Protein 7L4A (pdb70)

Secondary structure (DSSP, 8-state):
---EEEEEE-STTSSHHHHHHHHHHHHT-EEEETHHHHHHHHHHHHHHHSS--TTSHHHHHHHHH--EEEETTEEEETTEE-GGGTT-HHHHHHHHHHHT-HHHHHHHHHHHHHHHHH-SSEEEEEESSIIIIISTT-SEEEEEE--HHHHHHHHHHT--SS-HHHHHHHHHHHHHHHHHSSSS-----TT-EEEE-TT--HHHHHHHHHHHHHHHHHHHHH-

Sequence (223 aa):
MKTYKIAVDGPAASGKSSSSTSDLVARRKLGFSHLISGNLYRAVTYGLVRRFGEVRPGDEEEQKRFVLELSIEVRNNRRVFLDGEDVSESLRKEVVDRHVVSVAREKKYIREKVVFTIQRRSSVIDLEKKRGIVVDGRDIATRIMPNADLKVFLTASPETRARRRYMEGGSESYEELLESSSIKKRDHNDRTREHDPLVATCDSIVIENDSSMTLEETADEIIRLFRRRVESFNAGH

B-factor: mean 25.13, std 10.69, range [8.27, 69.25]

Foldseek 3Di:
DDAAEEEEAEFPQLCRQVLQVVLCVVQVAAEEALLLLLLVLLVVQCVPPVDDDCPDPVSVVVLVPWDWAADSNQIDTVRHGCRVPSPPVSSLVCSLVSCLDPVSVVVSLVNLLVVQVPTDYYYYYYYQQCCPRNCVPHLAYEYGYEDLLLSLVSVVVVDDDDDSVRSSVSRVVSLVSQQPRDPRRRDDDPRYDYHHDSPHDSVRSSVVSNVVSVVSVVVVVVD

CATH classification: 3.40.50.300

Organism: Encephalitozoon cuniculi (strain GB-M1) (NCBI:txid284813)

InterPro domains:
  IPR003136 Cytidylate kinase [MF_00238] (4-217)
  IPR003136 Cytidylate kinase [TIGR00017] (4-211)
  IPR011994 Cytidylate kinase domain [PF02224] (6-214)
  IPR011994 Cytidylate kinase domain [cd02020] (5-198)
  IPR027417 P-loop containing nucleoside triphosphate hydrolase [G3DSA:3.40.50.300] (1-216)
  IPR027417 P-loop containing nucleoside triphosphate hydrolase [SSF52540] (1-215)

Solvent-accessible surface area: 11552 Å² total; per-residue (Å²): 188,84,35,70,60,0,0,0,5,0,2,3,16,0,25,15,41,55,1,0,62,23,0,3,164,88,12,42,24,47,27,4,40,4,27,18,0,20,14,0,0,0,27,2,0,23,116,128,42,51,105,19,119,9,53,50,143,107,5,82,163,45,0,95,126,12,60,17,68,24,146,101,34,93,0,42,5,102,54,86,57,5,20,139,12,4,134,99,60,42,0,53,163,55,12,35,38,0,9,133,30,90,25,0,10,98,41,0,71,90,25,1,84,55,37,5,108,138,33,133,146,0,1,0,0,4,4,40,5,0,9,30,106,7,1,57,136,11,47,6,28,2,10,0,22,7,42,41,78,12,11,0,128,70,70,103,148,117,53,69,120,74,45,60,120,97,16,32,122,68,10,100,138,48,12,109,43,7,109,86,31,150,47,15,32,2,73,41,49,132,92,18,74,80,11,124,7,62,114,56,79,84,97,88,0,0,61,49,0,8,123,19,5,129,169,34,58,73,118,72,91,64,167

Nearest PDB structures (foldseek):
  7l4a-assembly1_A  TM=1.005E+00  e=1.083E-42  Encephalitozoon cuniculi GB-M1
  2h92-assembly3_C  TM=9.045E-01  e=2.175E-19  Staphylococcus aureus
  3akc-assembly1_A  TM=8.689E-01  e=5.038E-16  Thermus thermophilus HB8
  3akd-assembly1_A  TM=8.866E-01  e=3.597E-15  Thermus thermophilus HB8
  4e22-assembly1_A  TM=7.735E-01  e=7.274E-14  Yersinia pseudotuberculosis YPIII

Structure (mmCIF, N/CA/C/O backbone):
data_7L4A
#
_entry.id   7L4A
#
_cell.length_a   48.520
_cell.length_b   46.870
_cell.length_c   53.830
_cell.angle_alpha   90.000
_cell.angle_beta   112.592
_cell.angle_gamma   90.000
#
_symmetry.space_group_name_H-M   'P 1 21 1'
#
loop_
_entity.id
_entity.type
_entity.pdbx_description
1 polymer 'Cytidylate kinase'
2 non-polymer "CYTIDINE-5'-DIPHOSPHATE"
3 non-polymer 'SULFATE ION'
4 non-polymer 1,2-ETHANEDIOL
5 water water
#
loop_
_atom_site.group_PDB
_atom_site.id
_atom_site.type_symbol
_atom_site.label_atom_id
_atom_site.label_alt_id
_atom_site.label_comp_id
_atom_site.label_asym_id
_atom_site.label_entity_id
_atom_site.label_seq_id
_atom_site.pdbx_PDB_ins_code
_atom_site.Cartn_x
_atom_site.Cartn_y
_atom_site.Cartn_z
_atom_site.occupancy
_atom_site.B_iso_or_equiv
_atom_site.auth_seq_id
_atom_site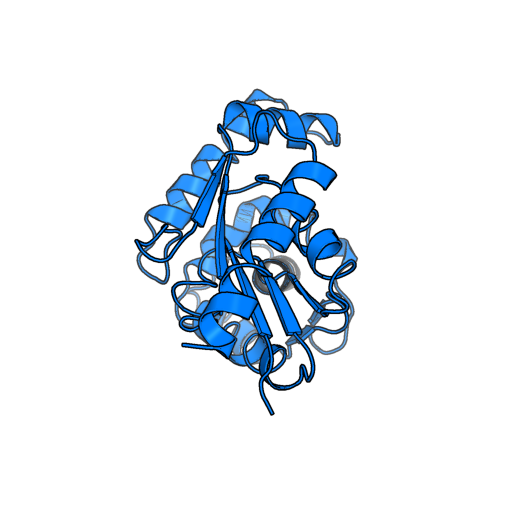.auth_comp_id
_atom_site.auth_asym_id
_atom_site.auth_atom_id
_atom_site.pdbx_PDB_model_num
ATOM 1 N N . MET A 1 2 ? 15.32304 7.29700 -12.57522 1.000 59.11818 1 MET A N 1
ATOM 2 C CA . MET A 1 2 ? 14.78159 6.43929 -13.62569 1.000 58.75895 1 MET A CA 1
ATOM 3 C C . MET A 1 2 ? 13.26790 6.64841 -13.77995 1.000 56.84111 1 MET A C 1
ATOM 4 O O . MET A 1 2 ? 12.50986 6.52531 -12.81527 1.000 57.17283 1 MET A O 1
ATOM 9 N N . LYS A 1 3 ? 12.83553 6.96728 -14.99843 1.000 54.16115 2 LYS A N 1
ATOM 10 C CA . LYS A 1 3 ? 11.44407 7.32921 -15.24567 1.000 50.45559 2 LYS A CA 1
ATOM 11 C C . LYS A 1 3 ? 10.55324 6.09179 -15.24152 1.000 46.23330 2 LYS A C 1
ATOM 12 O O . LYS A 1 3 ? 10.86169 5.08802 -15.89332 1.000 47.87535 2 LYS A O 1
ATOM 14 N N . THR A 1 4 ? 9.45212 6.16820 -14.50044 1.000 39.27118 3 THR A N 1
ATOM 15 C CA . THR A 1 4 ? 8.42823 5.13438 -14.47688 1.000 33.89516 3 THR A CA 1
ATOM 16 C C . THR A 1 4 ? 7.17502 5.69414 -15.13768 1.000 28.93190 3 THR A C 1
ATOM 17 O O . THR A 1 4 ? 6.73504 6.79582 -14.80268 1.000 31.54182 3 THR A O 1
ATOM 21 N N . TYR A 1 5 ? 6.60368 4.94990 -16.07796 1.000 23.83976 4 TYR A N 1
ATOM 22 C CA . TYR A 1 5 ? 5.42933 5.45746 -16.76556 1.000 21.87635 4 TYR A CA 1
ATOM 23 C C . TYR A 1 5 ? 4.16635 5.19698 -15.95337 1.000 20.71917 4 TYR A C 1
ATOM 24 O O . TYR A 1 5 ? 4.06016 4.21924 -15.21218 1.000 23.47705 4 TYR A O 1
ATOM 33 N N . LYS A 1 6 ? 3.20278 6.09568 -16.09777 1.000 18.75701 5 LYS A N 1
ATOM 34 C CA . LYS A 1 6 ? 1.98791 6.03955 -15.29345 1.000 17.36385 5 LYS A CA 1
ATOM 35 C C . LYS A 1 6 ? 0.80190 6.32585 -16.19267 1.000 16.17367 5 LYS A C 1
ATOM 36 O O . LYS A 1 6 ? 0.73739 7.39276 -16.81096 1.000 16.53268 5 LYS A O 1
ATOM 42 N N . ILE A 1 7 ? -0.12780 5.37669 -16.27225 1.000 15.30683 6 ILE A N 1
ATOM 43 C CA . ILE A 1 7 ? -1.35904 5.56143 -17.02155 1.000 13.07189 6 ILE A CA 1
ATOM 44 C C . ILE A 1 7 ? -2.52164 5.50261 -16.04492 1.000 13.89593 6 ILE A C 1
ATOM 45 O O . ILE A 1 7 ? -2.72125 4.47918 -15.37892 1.000 14.54330 6 ILE A O 1
ATOM 50 N N . ALA A 1 8 ? -3.28785 6.58407 -15.97593 1.000 13.33094 7 ALA A N 1
ATOM 51 C CA . ALA A 1 8 ? -4.47011 6.66745 -15.11950 1.000 13.57620 7 ALA A CA 1
ATOM 52 C C . ALA A 1 8 ? -5.71477 6.34880 -15.93528 1.000 12.83889 7 ALA A C 1
ATOM 53 O O . ALA A 1 8 ? -5.91426 6.91735 -17.00998 1.000 13.73342 7 ALA A O 1
ATOM 55 N N . VAL A 1 9 ? -6.58426 5.49205 -15.41059 1.000 13.59215 8 VAL A N 1
ATOM 56 C CA . VAL A 1 9 ? -7.82258 5.13433 -16.11212 1.000 12.93407 8 VAL A CA 1
ATOM 57 C C . VAL A 1 9 ? -8.96922 5.32418 -15.13140 1.000 12.85903 8 VAL A C 1
ATOM 58 O O . VAL A 1 9 ? -9.15367 4.51583 -14.21880 1.000 15.81939 8 VAL A O 1
ATOM 62 N N . ASP A 1 10 ? -9.74117 6.37781 -15.32140 1.000 11.61963 9 ASP A N 1
ATOM 63 C CA . ASP A 1 10 ? -10.89796 6.68884 -14.49532 1.000 13.11693 9 ASP A CA 1
ATOM 64 C C . ASP A 1 10 ? -12.16838 6.51501 -15.30850 1.000 12.43269 9 ASP A C 1
ATOM 65 O O . ASP A 1 10 ? -12.15515 6.61604 -16.54029 1.000 13.47816 9 ASP A O 1
ATOM 70 N N . GLY A 1 11 ? -13.28661 6.30788 -14.62628 1.000 13.97203 10 GLY A N 1
ATOM 71 C CA . GLY A 1 11 ? -14.52794 6.18393 -15.34600 1.000 14.89299 10 GLY A CA 1
ATOM 72 C C . GLY A 1 11 ? -15.60961 5.69486 -14.42272 1.000 13.83108 10 GLY A C 1
ATOM 73 O O . GLY A 1 11 ? -15.34067 5.28192 -13.28636 1.000 14.65149 10 GLY A O 1
ATOM 74 N N . PRO A 1 12 ? -16.84421 5.71224 -14.90718 1.000 13.39696 11 PRO A N 1
ATOM 75 C CA . PRO A 1 12 ? -17.99206 5.27339 -14.10581 1.000 12.84717 11 PRO A CA 1
ATOM 76 C C . PRO A 1 12 ? -18.09276 3.74699 -14.03621 1.000 14.23276 11 PRO A C 1
ATOM 77 O O . PRO A 1 12 ? -17.29062 3.00604 -14.61456 1.000 15.52107 11 PRO A O 1
ATOM 81 N N . ALA A 1 13 ? -19.12897 3.28128 -13.34098 1.000 17.41794 12 ALA A N 1
ATOM 82 C CA . ALA A 1 13 ? -19.30032 1.85147 -13.08604 1.000 19.34095 12 ALA A CA 1
ATOM 83 C C . ALA A 1 13 ? -19.48454 1.06696 -14.38540 1.000 19.39717 12 ALA A C 1
ATOM 84 O O . ALA A 1 13 ? -20.19774 1.49307 -15.29831 1.000 17.56462 12 ALA A O 1
ATOM 86 N N . ALA A 1 14 ? -18.80475 -0.08104 -14.47911 1.000 21.46270 13 ALA A N 1
ATOM 87 C CA . ALA A 1 14 ? -18.97115 -1.00693 -15.60233 1.000 21.53073 13 ALA A CA 1
ATOM 88 C C . ALA A 1 14 ? -18.58595 -0.37932 -16.93599 1.000 20.78472 13 ALA A C 1
ATOM 89 O O . ALA A 1 14 ? -19.11046 -0.76241 -17.98289 1.000 21.43411 13 ALA A O 1
ATOM 91 N N . SER A 1 15 ? -17.65826 0.57319 -16.93236 1.000 21.51528 14 SER A N 1
ATOM 92 C CA . SER A 1 15 ? -17.19703 1.11421 -18.20211 1.000 21.16324 14 SER A CA 1
ATOM 93 C C . SER A 1 15 ? -16.10253 0.26248 -18.84851 1.000 21.33676 14 SER A C 1
ATOM 94 O O . SER A 1 15 ? -15.69974 0.55722 -19.97476 1.000 23.03061 14 SER A O 1
ATOM 97 N N . GLY A 1 16 ? -15.64677 -0.80161 -18.19957 1.000 19.68573 15 GLY A N 1
ATOM 98 C CA . GLY A 1 16 ? -14.58778 -1.61421 -18.76567 1.000 18.28616 15 GLY A CA 1
ATOM 99 C C . GLY A 1 16 ? -13.20210 -1.25729 -18.28830 1.000 15.84691 15 GLY A C 1
ATOM 100 O O . GLY A 1 16 ? -12.22614 -1.73950 -18.86178 1.000 17.26248 15 GLY A O 1
ATOM 101 N N . LYS A 1 17 ? -13.08510 -0.46681 -17.22319 1.000 14.72841 16 LYS A N 1
ATOM 102 C CA . LYS A 1 17 ? -11.78358 0.06715 -16.83701 1.000 13.50591 16 LYS A CA 1
ATOM 103 C C . LYS A 1 17 ? -10.79744 -1.01965 -16.43845 1.000 13.57284 16 LYS A C 1
ATOM 104 O O . LYS A 1 17 ? -9.62703 -0.97354 -16.82545 1.000 16.03613 16 LYS A O 1
ATOM 110 N N A SER A 1 18 ? -11.22746 -1.98679 -15.63958 0.592 14.28286 17 SER A N 1
ATOM 111 N N B SER A 1 18 ? -11.23062 -1.97160 -15.61131 0.408 14.67204 17 SER A N 1
ATOM 112 C CA A SER A 1 18 ? -10.25561 -2.94892 -15.14391 0.592 14.45741 17 SER A CA 1
ATOM 113 C CA B SER A 1 18 ? -10.29479 -2.97610 -15.11908 0.408 15.39582 17 SER A CA 1
ATOM 114 C C A SER A 1 18 ? -9.82158 -3.91686 -16.22761 0.592 15.53039 17 SER A C 1
ATOM 115 C C B SER A 1 18 ? -9.82626 -3.88670 -16.24059 0.408 15.88367 17 SER A C 1
ATOM 116 O O A SER A 1 18 ? -8.63300 -4.23598 -16.33161 0.592 16.03019 17 SER A O 1
ATOM 117 O O B SER A 1 18 ? -8.62405 -4.13006 -16.39042 0.408 16.52375 17 SER A O 1
ATOM 122 N N . SER A 1 19 ? -10.77027 -4.42664 -17.01798 1.000 15.02891 18 SER A N 1
ATOM 123 C CA A SER A 1 19 ? -10.39978 -5.35547 -18.07780 0.738 15.89994 18 SER A CA 1
ATOM 124 C CA B SER A 1 19 ? -10.41284 -5.35234 -18.08566 0.262 16.24341 18 SER A CA 1
ATOM 125 C C . SER A 1 19 ? -9.56099 -4.65743 -19.12997 1.000 15.53052 18 SER A C 1
ATOM 126 O O . SER A 1 19 ? -8.57978 -5.22458 -19.62131 1.000 16.73475 18 SER A O 1
ATOM 131 N N . THR A 1 20 ? -9.91732 -3.42047 -19.47405 1.000 15.64173 19 THR A N 1
ATOM 132 C CA . THR A 1 20 ? -9.11887 -2.69405 -20.45418 1.000 15.19145 19 THR A CA 1
ATOM 133 C C . THR A 1 20 ? -7.72728 -2.42956 -19.90500 1.000 15.24631 19 THR A C 1
ATOM 134 O O . THR A 1 20 ? -6.72337 -2.62246 -20.60275 1.000 16.79049 19 THR A O 1
ATOM 138 N N . SER A 1 21 ? -7.65145 -1.96760 -18.65343 1.000 15.62370 20 SER A N 1
ATOM 139 C CA . SER A 1 21 ? -6.35725 -1.65712 -18.05023 1.000 14.93327 20 SER A CA 1
ATOM 140 C C . SER A 1 21 ? -5.47043 -2.89024 -17.94179 1.000 15.67651 20 SER A C 1
ATOM 141 O O . SER A 1 21 ? -4.25026 -2.79324 -18.10774 1.000 16.42240 20 SER A O 1
ATOM 144 N N . ASP A 1 22 ? -6.06400 -4.04312 -17.61915 1.000 16.49726 21 ASP A N 1
ATOM 145 C CA . ASP A 1 22 ? -5.30776 -5.28960 -17.57995 1.000 16.16816 21 ASP A CA 1
ATOM 146 C C . ASP A 1 22 ? -4.65264 -5.57814 -18.93025 1.000 16.54170 21 ASP A C 1
ATOM 147 O O . ASP A 1 22 ? -3.47821 -5.96983 -18.99629 1.000 18.38214 21 ASP A O 1
ATOM 152 N N . LEU A 1 23 ? -5.40756 -5.40513 -20.01409 1.000 16.71917 22 LEU A N 1
ATOM 153 C CA . LEU A 1 23 ? -4.88112 -5.66753 -21.34725 1.000 18.09087 22 LEU A CA 1
ATOM 154 C C . LEU A 1 23 ? -3.83572 -4.63383 -21.75465 1.000 17.09888 22 LEU A C 1
ATOM 155 O O . LEU A 1 23 ? -2.80685 -4.98915 -22.34221 1.000 17.94727 22 LEU A O 1
ATOM 160 N N . VAL A 1 24 ? -4.08445 -3.35001 -21.46845 1.000 16.34132 23 VAL A N 1
ATOM 161 C CA . VAL A 1 24 ? -3.08039 -2.30792 -21.72944 1.000 15.96016 23 VAL A CA 1
ATOM 162 C C . VAL A 1 24 ? -1.77273 -2.63312 -21.01873 1.000 17.07183 23 VAL A C 1
ATOM 163 O O . VAL A 1 24 ? -0.68480 -2.61194 -21.61530 1.000 17.29687 23 VAL A O 1
ATOM 167 N N . ALA A 1 25 ? -1.86690 -2.94651 -19.72881 1.000 16.55893 24 ALA A N 1
ATOM 168 C CA . ALA A 1 25 ? -0.68480 -3.27329 -18.94596 1.000 16.05982 24 ALA A CA 1
ATOM 169 C C . ALA A 1 25 ? 0.02658 -4.49297 -19.50158 1.000 19.58995 24 ALA A C 1
ATOM 170 O O . ALA A 1 25 ? 1.25978 -4.49994 -19.60749 1.000 19.86103 24 ALA A O 1
ATOM 172 N N . ARG A 1 26 ? -0.73210 -5.52735 -19.88550 1.000 19.40735 25 ARG A N 1
ATOM 173 C CA A ARG A 1 26 ? -0.11999 -6.73460 -20.43439 0.622 21.09963 25 ARG A CA 1
ATOM 174 C CA B ARG A 1 26 ? -0.09716 -6.72617 -20.41979 0.378 20.96293 25 ARG A CA 1
ATOM 175 C C . ARG A 1 26 ? 0.67111 -6.41497 -21.69540 1.000 20.27043 25 ARG A C 1
ATOM 176 O O . ARG A 1 26 ? 1.80263 -6.88599 -21.87255 1.000 22.25141 25 ARG A O 1
ATOM 191 N N . LYS A 1 27 ? 0.07855 -5.61769 -22.59581 1.000 19.76016 26 LYS A N 1
ATOM 192 C CA . LYS A 1 27 ? 0.74465 -5.33333 -23.86549 1.000 21.18901 26 LYS A CA 1
ATOM 193 C C . LYS A 1 27 ? 1.96037 -4.42474 -23.67976 1.000 22.06832 26 LYS A C 1
ATOM 194 O O . LYS A 1 27 ? 2.92548 -4.51271 -24.45991 1.000 25.33154 26 LYS A O 1
ATOM 200 N N . LEU A 1 28 ? 1.95745 -3.57190 -22.64511 1.000 21.02075 27 LEU A N 1
ATOM 201 C CA . LEU A 1 28 ? 3.09254 -2.68222 -22.41401 1.000 19.84008 27 LEU A CA 1
ATOM 202 C C . LEU A 1 28 ? 4.13917 -3.26279 -21.47360 1.000 21.94155 27 LEU A C 1
ATOM 203 O O . LEU A 1 28 ? 5.20403 -2.65284 -21.31815 1.000 23.32395 27 LEU A O 1
ATOM 208 N N . GLY A 1 29 ? 3.87183 -4.41547 -20.85714 1.000 22.15153 28 GLY A N 1
ATOM 209 C CA . GLY A 1 29 ? 4.78181 -4.92455 -19.85095 1.000 22.74996 28 GLY A CA 1
ATOM 210 C C . GLY A 1 29 ? 4.72902 -4.13823 -18.56474 1.000 22.81116 28 GLY A C 1
ATOM 211 O O . GLY A 1 29 ? 5.71719 -4.08243 -17.83652 1.000 23.65182 28 GLY A O 1
ATOM 212 N N . PHE A 1 30 ? 3.60020 -3.50152 -18.28059 1.000 20.46205 29 PHE A N 1
ATOM 213 C CA . PHE A 1 30 ? 3.39222 -2.70286 -17.08412 1.000 19.18328 29 PHE A CA 1
ATOM 214 C C . PHE A 1 30 ? 2.63056 -3.52649 -16.05442 1.000 18.84950 29 PHE A C 1
ATOM 215 O O . PHE A 1 30 ? 1.99158 -4.53037 -16.37888 1.000 20.62816 29 PHE A O 1
ATOM 223 N N . SER A 1 31 ? 2.66136 -3.07285 -14.80980 1.000 18.16464 30 SER A N 1
ATOM 224 C CA . SER A 1 31 ? 1.74097 -3.65442 -13.84037 1.000 18.28872 30 SER A CA 1
ATOM 225 C C . SER A 1 31 ? 0.38550 -2.93089 -13.87786 1.000 17.61731 30 SER A C 1
ATOM 226 O O . SER A 1 31 ? 0.19911 -1.91531 -14.54426 1.000 17.69517 30 SER A O 1
ATOM 229 N N . HIS A 1 32 ? -0.57884 -3.48886 -13.16219 1.000 17.17093 31 HIS A N 1
ATOM 230 C CA . HIS A 1 32 ? -1.93336 -2.94904 -13.15197 1.000 15.18216 31 HIS A CA 1
ATOM 231 C C . HIS A 1 32 ? -2.46262 -2.99388 -11.72538 1.000 16.40146 31 HIS A C 1
ATOM 232 O O . HIS A 1 32 ? -2.45539 -4.06121 -11.10227 1.000 18.78578 31 HIS A O 1
ATOM 239 N N . LEU A 1 33 ? -2.93843 -1.85626 -11.21977 1.000 15.41860 32 LEU A N 1
ATOM 240 C CA . LEU A 1 33 ? -3.57179 -1.78754 -9.90380 1.000 14.07674 32 LEU A CA 1
ATOM 241 C C . LEU A 1 33 ? -5.03830 -1.41406 -10.06248 1.000 14.39112 32 LEU A C 1
ATOM 242 O O . LEU A 1 33 ? -5.35879 -0.36500 -10.65179 1.000 14.92028 32 LEU A O 1
ATOM 247 N N . ILE A 1 34 ? -5.91366 -2.26141 -9.51587 1.000 15.04241 33 ILE A N 1
ATOM 248 C CA . ILE A 1 34 ? -7.35323 -2.01320 -9.44514 1.000 14.47470 33 ILE A CA 1
ATOM 249 C C . ILE A 1 34 ? -7.62454 -1.32241 -8.11197 1.000 13.57138 33 ILE A C 1
ATOM 250 O O . ILE A 1 34 ? -7.77951 -1.98273 -7.07880 1.000 15.23300 33 ILE A O 1
ATOM 255 N N . SER A 1 35 ? -7.69972 0.01499 -8.12987 1.000 13.15583 34 SER A N 1
ATOM 256 C CA . SER A 1 35 ? -7.78856 0.71226 -6.84791 1.000 13.91711 34 SER A CA 1
ATOM 257 C C . SER A 1 35 ? -9.08690 0.40527 -6.11896 1.000 13.79616 34 SER A C 1
ATOM 258 O O . SER A 1 35 ? -9.09149 0.36383 -4.87534 1.000 13.94337 34 SER A O 1
ATOM 261 N N . GLY A 1 36 ? -10.17845 0.15989 -6.84923 1.000 14.85380 35 GLY A N 1
ATOM 262 C CA . GLY A 1 36 ? -11.46321 -0.11243 -6.19644 1.000 13.25166 35 GLY A CA 1
ATOM 263 C C . GLY A 1 36 ? -11.45667 -1.34384 -5.31799 1.000 12.52557 35 GLY A C 1
ATOM 264 O O . GLY A 1 36 ? -12.27969 -1.44503 -4.40184 1.000 13.78895 35 GLY A O 1
ATOM 265 N N . ASN A 1 37 ? -10.54171 -2.28304 -5.55809 1.000 12.99822 36 ASN A N 1
ATOM 266 C CA . ASN A 1 37 ? -10.47488 -3.44250 -4.67920 1.000 13.40894 36 ASN A CA 1
ATOM 267 C C . ASN A 1 37 ? -10.13696 -3.03620 -3.25560 1.000 13.50811 36 ASN A C 1
ATOM 268 O O . ASN A 1 37 ? -10.50364 -3.75562 -2.32736 1.000 14.98072 36 ASN A O 1
ATOM 273 N N . LEU A 1 38 ? -9.40902 -1.92525 -3.06849 1.000 12.54879 37 LEU A N 1
ATOM 274 C CA . LEU A 1 38 ? -9.07613 -1.47742 -1.71501 1.000 13.31999 37 LEU A CA 1
ATOM 275 C C . LEU A 1 38 ? -10.31734 -0.98610 -0.98415 1.000 13.41846 37 LEU A C 1
ATOM 276 O O . LEU A 1 38 ? -10.52517 -1.33134 0.18489 1.000 13.94650 37 LEU A O 1
ATOM 281 N N . TYR A 1 39 ? -11.15739 -0.19201 -1.65392 1.000 13.23534 38 TYR A N 1
ATOM 282 C CA . TYR A 1 39 ? -12.43226 0.21791 -1.04937 1.000 11.57653 38 TYR A CA 1
ATOM 283 C C . TYR A 1 39 ? -13.35110 -0.97188 -0.82062 1.000 11.88206 38 TYR A C 1
ATOM 284 O O . TYR A 1 39 ? -14.04819 -1.03697 0.20417 1.000 13.07700 38 TYR A O 1
ATOM 293 N N . ARG A 1 40 ? -13.38242 -1.91466 -1.76024 1.000 12.64086 39 ARG A N 1
ATOM 294 C CA . ARG A 1 40 ? -14.23000 -3.09337 -1.58735 1.000 13.34309 39 ARG A CA 1
ATOM 295 C C . ARG A 1 40 ? -13.77953 -3.91818 -0.38779 1.000 14.06774 39 ARG A C 1
ATOM 296 O O . ARG A 1 40 ? -14.61378 -4.44915 0.35516 1.000 15.63344 39 ARG A O 1
ATOM 304 N N . ALA A 1 41 ? -12.46356 -4.01828 -0.17335 1.000 14.55541 40 ALA A N 1
ATOM 305 C CA . ALA A 1 41 ? -11.93121 -4.79529 0.94276 1.000 14.49872 40 ALA A CA 1
ATOM 306 C C . ALA A 1 41 ? -12.29155 -4.16437 2.27727 1.000 15.10722 40 ALA A C 1
ATOM 307 O O . ALA A 1 41 ? -12.68779 -4.86567 3.21666 1.000 16.75576 40 ALA A O 1
ATOM 309 N N . VAL A 1 42 ? -12.16985 -2.84106 2.37849 1.000 14.90369 41 VAL A N 1
ATOM 310 C CA . VAL A 1 42 ? -12.57882 -2.16755 3.60228 1.000 15.56502 41 VAL A CA 1
ATOM 311 C C . VAL A 1 42 ? -14.06258 -2.40587 3.84827 1.000 14.88239 41 VAL A C 1
ATOM 312 O O . VAL A 1 42 ? -14.48400 -2.69693 4.97926 1.000 15.56610 41 VAL A O 1
ATOM 316 N N . THR A 1 43 ? -14.87716 -2.26834 2.79086 1.000 14.19840 42 THR A N 1
ATOM 317 C CA . THR A 1 43 ? -16.31697 -2.52270 2.89085 1.000 14.81541 42 THR A CA 1
ATOM 318 C C . THR A 1 43 ? -16.59033 -3.93408 3.39575 1.000 16.79805 42 THR A C 1
ATOM 319 O O . THR A 1 43 ? -17.37090 -4.13214 4.33622 1.000 16.11262 42 THR A O 1
ATOM 323 N N . TYR A 1 44 ? -15.96569 -4.93439 2.77032 1.000 16.48252 43 TYR A N 1
ATOM 324 C CA . TYR A 1 44 ? -16.14850 -6.31431 3.21643 1.000 17.65120 43 TYR A CA 1
ATOM 325 C C . TYR A 1 44 ? -15.73087 -6.49418 4.67320 1.000 18.78313 43 TYR A C 1
ATOM 326 O O . TYR A 1 44 ? -16.42052 -7.17472 5.44542 1.000 19.43997 43 TYR A O 1
ATOM 335 N N . GLY A 1 45 ? -14.59667 -5.90958 5.06272 1.000 18.92435 44 GLY A N 1
ATOM 336 C CA . GLY A 1 45 ? -14.15892 -6.03185 6.44245 1.000 17.98989 44 GLY A CA 1
ATOM 337 C C . GLY A 1 45 ? -15.18206 -5.48822 7.42355 1.000 17.87850 44 GLY A C 1
ATOM 338 O O . GLY A 1 45 ? -15.45461 -6.10397 8.45688 1.000 19.97968 44 GLY A O 1
ATOM 339 N N . LEU A 1 46 ? -15.79696 -4.35703 7.08535 1.000 17.18971 45 LEU A N 1
ATOM 340 C CA . LEU A 1 46 ? -16.79616 -3.75623 7.96204 1.000 15.81656 45 LEU A CA 1
ATOM 341 C C . LEU A 1 46 ? -18.05905 -4.61281 8.01844 1.000 18.67304 45 LEU A C 1
ATOM 342 O O . LEU A 1 46 ? -18.62017 -4.84694 9.10508 1.000 19.62351 45 LEU A O 1
ATOM 347 N N . VAL A 1 47 ? -18.52975 -5.08104 6.85771 1.000 19.43810 46 VAL A N 1
ATOM 348 C CA . VAL A 1 47 ? -19.71070 -5.95472 6.81729 1.000 21.65445 46 VAL A CA 1
ATOM 349 C C . VAL A 1 47 ? -19.48213 -7.17434 7.69008 1.000 22.59830 46 VAL A C 1
ATOM 350 O O . VAL A 1 47 ? -20.32881 -7.55466 8.51549 1.000 22.56805 46 VAL A O 1
ATOM 354 N N . ARG A 1 48 ? -18.33866 -7.82594 7.49692 1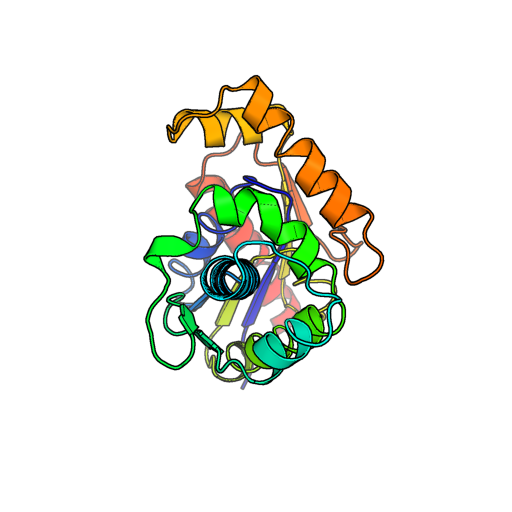.000 22.39812 47 ARG A N 1
ATOM 355 C CA . ARG A 1 48 ? -18.08586 -9.06842 8.21012 1.000 24.13370 47 ARG A CA 1
ATOM 356 C C . ARG A 1 48 ? -17.96106 -8.82399 9.70726 1.000 24.49393 47 ARG A C 1
ATOM 357 O O . ARG A 1 48 ? -18.43383 -9.63700 10.51479 1.000 25.85639 47 ARG A O 1
ATOM 365 N N . ARG A 1 49 ? -17.35775 -7.70440 10.10353 1.000 24.26309 48 ARG A N 1
ATOM 366 C CA . ARG A 1 49 ? -17.10162 -7.47228 11.52184 1.000 23.36404 48 ARG A CA 1
ATOM 367 C C . ARG A 1 49 ? -18.33937 -6.96816 12.26860 1.000 2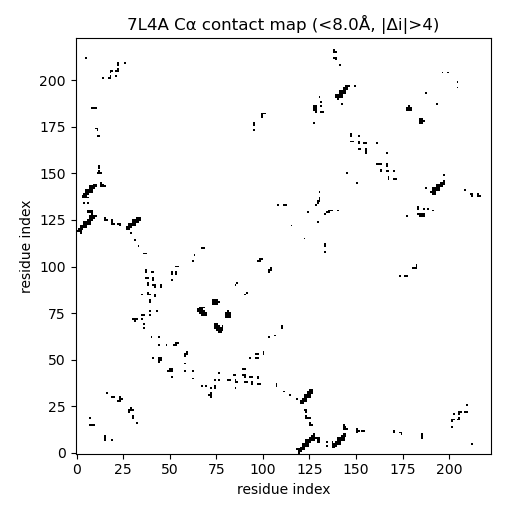3.42404 48 ARG A C 1
ATOM 368 O O . ARG A 1 49 ? -18.58626 -7.37418 13.41256 1.000 24.41120 48 ARG A O 1
ATOM 376 N N . PHE A 1 50 ? -19.12333 -6.08538 11.64634 1.000 23.23971 49 PHE A N 1
ATOM 377 C CA . PHE A 1 50 ? -20.18878 -5.36156 12.32337 1.000 22.75628 49 PHE A CA 1
ATOM 378 C C . PHE A 1 50 ? -21.57949 -5.66577 11.79501 1.000 25.48507 49 PHE A C 1
ATOM 379 O O . PHE A 1 50 ? -22.56158 -5.37222 12.49289 1.000 26.18289 49 PHE A O 1
ATOM 387 N N . GLY A 1 51 ? -21.69693 -6.27266 10.61925 1.000 26.98369 50 GLY A N 1
ATOM 388 C CA . GLY A 1 51 ? -22.99633 -6.52143 10.02569 1.000 28.82163 50 GLY A CA 1
ATOM 389 C C . GLY A 1 51 ? -23.45542 -5.31235 9.24340 1.000 32.38991 50 GLY A C 1
ATOM 390 O O . GLY A 1 51 ? -23.53100 -5.33518 8.01098 1.000 35.83585 50 GLY A O 1
ATOM 391 N N . GLU A 1 52 ? -23.71842 -4.23385 9.95283 1.000 33.79485 51 GLU A N 1
ATOM 392 C CA . GLU A 1 52 ? -24.07623 -2.96266 9.35295 1.000 34.60512 51 GLU A CA 1
ATOM 393 C C . GLU A 1 52 ? -22.81689 -2.15450 9.08715 1.000 30.98957 51 GLU A C 1
ATOM 394 O O . GLU A 1 52 ? -21.84354 -2.21912 9.84187 1.000 33.59151 51 GLU A O 1
ATOM 400 N N . VAL A 1 53 ? -22.84080 -1.38073 8.01825 1.000 25.47679 52 VAL A N 1
ATOM 401 C CA . VAL A 1 53 ? -21.70423 -0.54791 7.65842 1.000 22.37374 52 VAL A CA 1
ATOM 402 C C . VAL A 1 53 ? -22.02940 0.87799 8.08372 1.000 20.73775 52 VAL A C 1
ATOM 403 O O . VAL A 1 53 ? -22.96049 1.50139 7.56136 1.000 23.84118 52 VAL A O 1
ATOM 407 N N . ARG A 1 54 ? -21.27834 1.37694 9.05832 1.000 19.59735 53 ARG A N 1
ATOM 408 C CA . ARG A 1 54 ? -21.49318 2.69989 9.64002 1.000 20.41229 53 ARG A CA 1
ATOM 409 C C . ARG A 1 54 ? -20.12187 3.31244 9.87891 1.000 18.31096 53 ARG A C 1
ATOM 410 O O . ARG A 1 54 ? -19.64115 3.38856 11.01477 1.000 18.10003 53 ARG A O 1
ATOM 418 N N . PRO A 1 55 ? -19.45648 3.76852 8.81674 1.000 18.69943 54 PRO A N 1
ATOM 419 C CA . PRO A 1 55 ? -18.03160 4.13226 8.93436 1.000 18.69520 54 PRO A CA 1
ATOM 420 C C . PRO A 1 55 ? -17.75894 5.36303 9.77790 1.000 20.24391 54 PRO A C 1
ATOM 421 O O . PRO A 1 55 ? -16.59552 5.58420 10.13855 1.000 23.31946 54 PRO A O 1
ATOM 425 N N . GLY A 1 56 ? -18.77562 6.16018 10.11445 1.000 19.77622 55 GLY A N 1
ATOM 426 C CA . GLY A 1 56 ? -18.60673 7.29722 10.99675 1.000 20.56212 55 GLY A CA 1
ATOM 427 C C . GLY A 1 56 ? -18.65368 6.94860 12.46995 1.000 19.53151 55 GLY A C 1
ATOM 428 O O . GLY A 1 56 ? -18.26744 7.76277 13.31911 1.000 21.66150 55 GLY A O 1
ATOM 429 N N . ASP A 1 57 ? -19.12372 5.75619 12.80250 1.000 17.52389 56 ASP A N 1
ATOM 430 C CA . ASP A 1 57 ? -19.11709 5.32862 14.19502 1.000 17.73891 56 ASP A CA 1
ATOM 431 C C . ASP A 1 57 ? -17.68610 5.10363 14.67478 1.000 18.19930 56 ASP A C 1
ATOM 432 O O . ASP A 1 57 ? -16.86079 4.52902 13.95640 1.000 18.99463 56 ASP A O 1
ATOM 437 N N . GLU A 1 58 ? -17.39819 5.55670 15.90055 1.000 17.42583 57 GLU A N 1
ATOM 438 C CA . GLU A 1 58 ? -16.05217 5.43818 16.45880 1.000 18.90765 57 GLU A CA 1
ATOM 439 C C . GLU A 1 58 ? -15.50971 4.01244 16.38405 1.000 19.75135 57 GLU A C 1
ATOM 440 O O . GLU A 1 58 ? -14.33573 3.80027 16.04589 1.000 18.60178 57 GLU A O 1
ATOM 446 N N . GLU A 1 59 ? -16.32784 3.01855 16.73248 1.000 19.96395 58 GLU A N 1
ATOM 447 C CA A GLU A 1 59 ? -15.82971 1.64377 16.74153 0.556 20.24287 58 GLU A CA 1
ATOM 448 C CA B GLU A 1 59 ? -15.82124 1.64844 16.74424 0.444 20.55959 58 GLU A CA 1
ATOM 449 C C . GLU A 1 59 ? -15.43619 1.18841 15.34111 1.000 19.60523 58 GLU A C 1
AT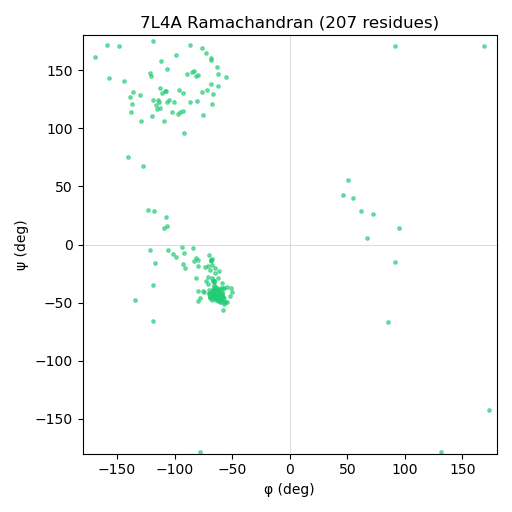OM 450 O O . GLU A 1 59 ? -14.44774 0.47229 15.17411 1.000 19.34839 58 GLU A O 1
ATOM 461 N N . GLN A 1 60 ? -16.19553 1.60664 14.31693 1.000 18.03538 59 GLN A N 1
ATOM 462 C CA . GLN A 1 60 ? -15.88758 1.18876 12.95138 1.000 16.69122 59 GLN A CA 1
ATOM 463 C C . GLN A 1 60 ? -14.68156 1.94681 12.43397 1.000 17.01619 59 GLN A C 1
ATOM 464 O O . GLN A 1 60 ? -13.80334 1.35429 11.80716 1.000 16.71661 59 GLN A O 1
ATOM 470 N N . LYS A 1 61 ? -14.59532 3.24017 12.74152 1.000 18.27219 60 LYS A N 1
ATOM 471 C CA . LYS A 1 61 ? -13.41245 4.00236 12.35847 1.000 17.95321 60 LYS A CA 1
ATOM 472 C C . LYS A 1 61 ? -12.15508 3.40674 12.98344 1.000 19.07374 60 LYS A C 1
ATOM 473 O O . LYS A 1 61 ? -11.13744 3.24037 12.30175 1.000 20.14135 60 LYS A O 1
ATOM 479 N N . ARG A 1 62 ? -12.21474 3.05100 14.27205 1.000 19.68255 61 ARG A N 1
ATOM 480 C CA . ARG A 1 62 ? -11.05483 2.45070 14.92226 1.000 20.47673 61 ARG A CA 1
ATOM 481 C C . ARG A 1 62 ? -10.65552 1.14904 14.22938 1.000 20.84022 61 ARG A C 1
ATOM 482 O O . ARG A 1 62 ? -9.46202 0.88897 14.00242 1.000 21.59006 61 ARG A O 1
ATOM 490 N N . PHE A 1 63 ? -11.64584 0.33113 13.87366 1.000 18.94708 62 PHE A N 1
ATOM 491 C CA . PHE A 1 63 ? -11.38408 -0.93178 13.19778 1.000 18.74675 62 PHE A CA 1
ATOM 492 C C . PHE A 1 63 ? -10.66076 -0.69692 11.88328 1.000 18.22279 62 PHE A C 1
ATOM 493 O O . PHE A 1 63 ? -9.67819 -1.38262 11.56807 1.000 21.26279 62 PHE A O 1
ATOM 501 N N . VAL A 1 64 ? -11.14637 0.26172 11.09151 1.000 17.69644 63 VAL A N 1
ATOM 502 C CA . VAL A 1 64 ? -10.52818 0.54527 9.79066 1.000 17.51461 63 VAL A CA 1
ATOM 503 C C . VAL A 1 64 ? -9.11004 1.06094 9.97061 1.000 19.40865 63 VAL A C 1
ATOM 504 O O . VAL A 1 64 ? -8.19803 0.67798 9.22580 1.000 21.51102 63 VAL A O 1
ATOM 508 N N . LEU A 1 65 ? -8.89653 1.94823 10.93732 1.000 21.09016 64 LEU A N 1
ATOM 509 C CA . LEU A 1 65 ? -7.55813 2.51085 11.10845 1.000 23.36932 64 LEU A CA 1
ATOM 510 C C . LEU A 1 65 ? -6.55767 1.44738 11.55125 1.000 23.95163 64 LEU A C 1
ATOM 511 O O . LEU A 1 65 ? -5.39488 1.47059 11.12643 1.000 26.34043 64 LEU A O 1
ATOM 516 N N . GLU A 1 66 ? -6.99055 0.48826 12.37262 1.000 24.14262 65 GLU A N 1
ATOM 517 C CA . GLU A 1 66 ? -6.09048 -0.56782 12.82737 1.000 25.26348 65 GLU A CA 1
ATOM 518 C C . GLU A 1 66 ? -5.93730 -1.68347 11.81596 1.000 25.24940 65 GLU A C 1
ATOM 519 O O . GLU A 1 66 ? -5.04320 -2.52235 11.96510 1.000 25.41772 65 GLU A O 1
ATOM 525 N N . LEU A 1 67 ? -6.77387 -1.69359 10.79107 1.000 24.02250 66 LEU A N 1
ATOM 526 C CA . LEU A 1 67 ? -6.75505 -2.74434 9.79294 1.000 25.39953 66 LEU A CA 1
ATOM 527 C C . LEU A 1 67 ? -5.46043 -2.69523 8.98143 1.000 25.31747 66 LEU A C 1
ATOM 528 O O . LEU A 1 67 ? -5.06209 -1.63467 8.48680 1.000 26.19837 66 LEU A O 1
ATOM 533 N N . SER A 1 68 ? -4.78857 -3.84106 8.85775 1.000 25.39017 67 SER A N 1
ATOM 534 C CA . SER A 1 68 ? -3.62759 -3.94624 7.97893 1.000 27.14493 67 SER A CA 1
ATOM 535 C C . SER A 1 68 ? -4.09103 -4.42850 6.60628 1.000 27.21690 67 SER A C 1
ATOM 536 O O . SER A 1 68 ? -4.59364 -5.54633 6.47296 1.000 27.57718 67 SER A O 1
ATOM 539 N N . ILE A 1 69 ? -3.94617 -3.58223 5.58831 1.000 25.23703 68 ILE A N 1
ATOM 540 C CA . ILE A 1 69 ? -4.38419 -3.89977 4.23038 1.000 24.18466 68 ILE A CA 1
ATOM 541 C C . ILE A 1 69 ? -3.16493 -4.01712 3.33767 1.000 26.05513 68 ILE A C 1
ATOM 542 O O . ILE A 1 69 ? -2.38912 -3.06191 3.21241 1.000 27.08399 68 ILE A O 1
ATOM 547 N N . GLU A 1 70 ? -3.01586 -5.17392 2.69534 1.000 26.83413 69 GLU A N 1
ATOM 548 C CA . GLU A 1 70 ? -1.95502 -5.43123 1.73021 1.000 26.24477 69 GLU A CA 1
ATOM 549 C C . GLU A 1 70 ? -2.57241 -5.78438 0.38400 1.000 25.17024 69 GLU A C 1
ATOM 550 O O . GLU A 1 70 ? -3.61568 -6.43282 0.32005 1.000 23.92807 69 GLU A O 1
ATOM 556 N N . VAL A 1 71 ? -1.92727 -5.37619 -0.70366 1.000 25.36502 70 VAL A N 1
ATOM 557 C CA . VAL A 1 71 ? -2.37560 -5.78323 -2.02849 1.000 24.18007 70 VAL A CA 1
ATOM 558 C C . VAL A 1 71 ? -1.17492 -6.32949 -2.79216 1.000 25.51812 70 VAL A C 1
ATOM 559 O O . VAL A 1 71 ? -0.10950 -5.70448 -2.82489 1.000 26.50521 70 VAL A O 1
ATOM 563 N N . ARG A 1 72 ? -1.33683 -7.52328 -3.35520 1.000 26.14201 71 ARG A N 1
ATOM 564 C CA . ARG A 1 72 ? -0.27385 -8.22136 -4.07897 1.000 28.36655 71 ARG A CA 1
ATOM 565 C C . ARG A 1 72 ? -0.91368 -8.82779 -5.31620 1.000 28.09374 71 ARG A C 1
ATOM 566 O O . ARG A 1 72 ? -1.76683 -9.71385 -5.19549 1.000 28.19078 71 ARG A O 1
ATOM 574 N N . ASN A 1 73 ? -0.52791 -8.34230 -6.49250 1.000 25.79830 72 ASN A N 1
ATOM 575 C CA . ASN A 1 73 ? -1.08517 -8.83054 -7.75238 1.000 25.37797 72 ASN A CA 1
ATOM 576 C C . ASN A 1 73 ? -2.60764 -8.72933 -7.72956 1.000 25.15701 72 ASN A C 1
ATOM 577 O O . ASN A 1 73 ? -3.32919 -9.62755 -8.16210 1.000 26.09823 72 ASN A O 1
ATOM 579 N N . ASN A 1 74 ? -3.09800 -7.63366 -7.17096 1.000 23.64086 73 ASN A N 1
ATOM 580 C CA . ASN A 1 74 ? -4.51865 -7.30766 -7.07355 1.000 21.62082 73 ASN A CA 1
ATOM 581 C C . ASN A 1 74 ? -5.30605 -8.23551 -6.16025 1.000 23.00928 73 ASN A C 1
ATOM 582 O O . ASN A 1 74 ? -6.54806 -8.10981 -6.09430 1.000 24.76314 73 ASN A O 1
ATOM 587 N N . ARG A 1 75 ? -4.63247 -9.14776 -5.46106 1.000 21.94060 74 ARG A N 1
ATOM 588 C CA A ARG A 1 75 ? -5.22845 -9.81709 -4.31593 0.538 22.64243 74 ARG A CA 1
ATOM 589 C CA B ARG A 1 75 ? -5.20615 -9.82855 -4.30452 0.462 22.81955 74 ARG A CA 1
ATOM 590 C C . ARG A 1 75 ? -5.12597 -8.90025 -3.10246 1.000 22.35205 74 ARG A C 1
ATOM 591 O O . ARG A 1 75 ? -4.06869 -8.32769 -2.83512 1.000 23.86187 74 ARG A O 1
ATOM 606 N N . VAL A 1 76 ? -6.22130 -8.75381 -2.35996 1.000 22.25630 75 VAL A N 1
ATOM 607 C CA . VAL A 1 76 ? -6.21976 -7.88490 -1.18625 1.000 21.85670 75 VAL A CA 1
ATOM 608 C C . VAL A 1 76 ? -6.27521 -8.73429 0.07501 1.000 23.08939 75 VAL A C 1
ATOM 609 O O . VAL A 1 76 ? -7.11382 -9.63827 0.19317 1.000 24.89867 75 VAL A O 1
ATOM 613 N N . PHE A 1 77 ? -5.39335 -8.42752 1.02273 1.000 23.05796 76 PHE A N 1
ATOM 614 C CA . PHE A 1 77 ? -5.32703 -9.12211 2.29989 1.000 24.38479 76 PHE A CA 1
ATOM 615 C C . PHE A 1 77 ? -5.72395 -8.19721 3.44122 1.000 25.37225 76 PHE A C 1
ATOM 616 O O . PHE A 1 77 ? -5.28191 -7.04613 3.50698 1.000 25.75716 76 PHE A O 1
ATOM 624 N N . LEU A 1 78 ? -6.55347 -8.70926 4.34136 1.000 26.39518 77 LEU A N 1
ATOM 625 C CA . LEU A 1 78 ? -6.95093 -7.99417 5.54868 1.000 24.43740 77 LEU A CA 1
ATOM 626 C C . LEU A 1 78 ? -6.36464 -8.72979 6.73762 1.000 27.17969 77 LEU A C 1
ATOM 627 O O . LEU A 1 78 ? -6.71176 -9.88889 6.97555 1.000 28.86378 77 LEU A O 1
ATOM 632 N N . ASP A 1 79 ? -5.48851 -8.05334 7.47238 1.000 28.50288 78 ASP A N 1
ATOM 633 C CA . ASP A 1 79 ? -4.77467 -8.67243 8.59185 1.000 29.23907 78 ASP A CA 1
ATOM 634 C C . ASP A 1 79 ? -4.23252 -10.04111 8.18985 1.000 30.57164 78 ASP A C 1
ATOM 635 O O . ASP A 1 79 ? -4.33586 -11.02469 8.93145 1.000 32.39389 78 ASP A O 1
ATOM 640 N N . GLY A 1 80 ? -3.68437 -10.11427 6.97696 1.000 31.51793 79 GLY A N 1
ATOM 641 C CA . GLY A 1 80 ? -3.04805 -11.31345 6.48066 1.000 32.60568 79 GLY A CA 1
ATOM 642 C C . GLY A 1 80 ? -3.93960 -12.26268 5.70661 1.000 33.92344 79 GLY A C 1
ATOM 643 O O . GLY A 1 80 ? -3.41703 -13.13857 5.01546 1.000 35.13592 79 GLY A O 1
ATOM 644 N N . GLU A 1 81 ? -5.26116 -12.11693 5.78066 1.000 33.14023 80 GLU A N 1
ATOM 645 C CA . GLU A 1 81 ? -6.17860 -13.05699 5.14619 1.000 33.36749 80 GLU A CA 1
ATOM 646 C C . GLU A 1 81 ? -6.54840 -12.56783 3.74941 1.000 31.07588 80 GLU A C 1
ATOM 647 O O . GLU A 1 81 ? -6.91620 -11.40358 3.58198 1.000 29.57426 80 GLU A O 1
ATOM 653 N N . ASP A 1 82 ? -6.44448 -13.45334 2.75191 1.000 30.66130 81 ASP A N 1
ATOM 654 C CA . ASP A 1 82 ? -6.78992 -13.10077 1.37063 1.000 29.11473 81 ASP A CA 1
ATOM 655 C C . ASP A 1 82 ? -8.30918 -13.04815 1.24745 1.000 27.85461 81 ASP A C 1
ATOM 656 O O . ASP A 1 82 ? -8.97520 -14.08761 1.30845 1.000 29.43466 81 ASP A O 1
ATOM 661 N N . VAL A 1 83 ? -8.86220 -11.85135 1.04843 1.000 25.77922 82 VAL A N 1
ATOM 662 C CA . VAL A 1 83 ? -10.30438 -11.68353 0.96825 1.000 24.63084 82 VAL A CA 1
ATOM 663 C C . VAL A 1 83 ? -10.75902 -11.42323 -0.47022 1.000 23.19701 82 VAL A C 1
ATOM 664 O O . VAL A 1 83 ? -11.89495 -11.01529 -0.69627 1.000 21.60811 82 VAL A O 1
ATOM 668 N N . SER A 1 84 ? -9.89793 -11.70926 -1.45247 1.000 21.49019 83 SER A N 1
ATOM 669 C CA . SER A 1 84 ? -10.19153 -11.35012 -2.84253 1.000 21.11247 83 SER A CA 1
ATOM 670 C C . SER A 1 84 ? -11.49613 -11.95133 -3.34420 1.000 21.21780 83 SER A C 1
ATOM 671 O O . SER A 1 84 ? -12.20908 -11.32126 -4.13876 1.000 21.58149 83 SER A O 1
ATOM 674 N N . GLU A 1 85 ? -11.80896 -13.17980 -2.93173 1.000 24.30653 84 GLU A N 1
ATOM 675 C CA . GLU A 1 85 ? -12.99279 -13.84900 -3.45315 1.000 27.57079 84 GLU A CA 1
ATOM 676 C C . GLU A 1 85 ? -14.28365 -13.23229 -2.95583 1.000 26.01409 84 GLU A C 1
ATOM 677 O O . GLU A 1 85 ? -15.34315 -13.60671 -3.45922 1.000 28.14272 84 GLU A O 1
ATOM 683 N N . SER A 1 86 ? -14.22041 -12.31011 -1.98882 1.000 23.57917 85 SER A N 1
ATOM 684 C CA . SER A 1 86 ? -15.40189 -11.67519 -1.42056 1.000 26.10336 85 SER A CA 1
ATOM 685 C C . SER A 1 86 ? -15.65470 -10.27307 -1.95762 1.000 24.59494 85 SER A C 1
ATOM 686 O O . SER A 1 86 ? -16.70383 -9.69813 -1.65981 1.000 25.27735 85 SER A O 1
ATOM 689 N N . LEU A 1 87 ? -14.72860 -9.70592 -2.74043 1.000 22.52906 86 LEU A N 1
ATOM 690 C CA . LEU A 1 87 ? -14.79665 -8.28257 -3.05587 1.000 21.13007 86 LEU A CA 1
ATOM 691 C C . LEU A 1 87 ? -15.93412 -7.92481 -3.99730 1.000 21.71803 86 LEU A C 1
ATOM 692 O O . LEU A 1 87 ? -16.30975 -6.75049 -4.07281 1.000 20.31839 86 LEU A O 1
ATOM 697 N N . ARG A 1 88 ? -16.48831 -8.89003 -4.72271 1.000 23.27882 87 ARG A N 1
ATOM 698 C CA . ARG A 1 88 ? -17.56725 -8.59651 -5.65277 1.000 25.78536 87 ARG A CA 1
ATOM 699 C C . ARG A 1 88 ? -18.90370 -9.13570 -5.17349 1.000 27.43783 87 ARG A C 1
ATOM 700 O O . ARG A 1 88 ? -19.84593 -9.20540 -5.96528 1.000 29.26944 87 ARG A O 1
ATOM 708 N N . LYS A 1 89 ? -18.99556 -9.51978 -3.89912 1.000 27.48759 88 LYS A N 1
ATOM 709 C CA . LYS A 1 89 ? -20.26506 -9.94178 -3.32778 1.000 29.10799 88 LYS A CA 1
ATOM 710 C C . LYS A 1 89 ? -21.25721 -8.78695 -3.36755 1.000 28.20003 88 LYS A C 1
ATOM 711 O O . LYS A 1 89 ? -20.87937 -7.62034 -3.25209 1.000 27.62604 88 LYS A O 1
ATOM 717 N N . GLU A 1 90 ? -22.54310 -9.12269 -3.54707 1.000 29.94529 89 GLU A N 1
ATOM 718 C CA . GLU A 1 90 ? -23.56760 -8.08813 -3.66636 1.000 29.44704 89 GLU A CA 1
ATOM 719 C C . GLU A 1 90 ? -23.61883 -7.19023 -2.43743 1.000 28.78612 89 GLU A C 1
ATOM 720 O O . GLU A 1 90 ? -23.90871 -5.99520 -2.56015 1.000 30.53557 89 GLU A O 1
ATOM 722 N N . VAL A 1 91 ? -23.33830 -7.73345 -1.25222 1.000 27.02710 90 VAL A N 1
ATOM 723 C CA . VAL A 1 91 ? -23.37374 -6.90509 -0.04925 1.000 26.58794 90 VAL A CA 1
ATOM 724 C C . VAL A 1 91 ? -22.27056 -5.84937 -0.09098 1.000 24.79465 90 VAL A C 1
ATOM 725 O O . VAL A 1 91 ? -22.45929 -4.73972 0.41494 1.000 24.88351 90 VAL A O 1
ATOM 729 N N . VAL A 1 92 ? -21.12244 -6.16195 -0.70862 1.000 22.80253 91 VAL A N 1
ATOM 730 C CA . VAL A 1 92 ? -20.07780 -5.16070 -0.87866 1.000 22.25561 91 VAL A CA 1
ATOM 731 C C . VAL A 1 92 ? -20.53784 -4.08753 -1.85020 1.000 22.51851 91 VAL A C 1
ATOM 732 O O . VAL A 1 92 ? -20.41309 -2.89161 -1.57370 1.000 21.31271 91 VAL A O 1
ATOM 736 N N . ASP A 1 93 ? -21.08678 -4.50309 -2.99628 1.000 24.75221 92 ASP A N 1
ATOM 737 C CA . ASP A 1 93 ? -21.66980 -3.55773 -3.94720 1.000 27.91964 92 ASP A CA 1
ATOM 738 C C . ASP A 1 93 ? -22.64461 -2.59409 -3.28816 1.000 26.51287 92 ASP A C 1
ATOM 739 O O . ASP A 1 93 ? -22.67378 -1.40387 -3.62002 1.000 27.98868 92 ASP A O 1
ATOM 744 N N . ARG A 1 94 ? -23.46817 -3.09475 -2.36656 1.000 23.12856 93 ARG A N 1
ATOM 745 C CA . ARG A 1 94 ? -24.51455 -2.26260 -1.78812 1.000 23.44780 93 ARG A CA 1
ATOM 746 C C . ARG A 1 94 ? -23.97248 -1.22835 -0.81298 1.000 20.51821 93 ARG A C 1
ATOM 747 O O . ARG A 1 94 ? -24.67250 -0.24495 -0.52081 1.000 22.19683 93 ARG A O 1
ATOM 755 N N . HIS A 1 95 ? -22.76114 -1.41771 -0.28844 1.000 17.65357 94 HIS A N 1
ATOM 756 C CA . HIS A 1 95 ? -22.24929 -0.53408 0.75141 1.000 17.80589 94 HIS A CA 1
ATOM 757 C C . HIS A 1 95 ? -20.94937 0.18467 0.41619 1.000 15.19967 94 HIS A C 1
ATOM 758 O O . HIS A 1 95 ? -20.51734 1.02524 1.21048 1.000 16.60846 94 HIS A O 1
ATOM 765 N N . VAL A 1 96 ? -20.32328 -0.09421 -0.73360 1.000 16.66986 95 VAL A N 1
ATOM 766 C CA . VAL A 1 96 ? -18.98805 0.44977 -0.98088 1.000 15.47076 95 VAL A CA 1
ATOM 767 C C . VAL A 1 96 ? -19.00253 1.97692 -1.13769 1.000 16.18436 95 VAL A C 1
ATOM 768 O O . VAL A 1 96 ? -18.03871 2.64034 -0.75520 1.000 14.98753 95 VAL A O 1
ATOM 772 N N . VAL A 1 97 ? -20.09661 2.57143 -1.61998 1.000 19.35244 96 VAL A N 1
ATOM 773 C CA . VAL A 1 97 ? -20.14509 4.03969 -1.75100 1.000 22.10787 96 VAL A CA 1
ATOM 774 C C . VAL A 1 97 ? -20.03990 4.73551 -0.39166 1.000 22.72735 96 VAL A C 1
ATOM 775 O O . VAL A 1 97 ? -19.33600 5.74284 -0.24382 1.000 22.68788 96 VAL A O 1
ATOM 779 N N . SER A 1 98 ? -20.76558 4.24327 0.61277 1.000 21.26654 97 SER A N 1
ATOM 780 C CA . SER A 1 98 ? -20.70486 4.85690 1.93816 1.000 22.01657 97 SER A CA 1
ATOM 781 C C . SER A 1 98 ? -19.32743 4.72358 2.57593 1.000 20.47983 97 SER A C 1
ATOM 782 O O . SER A 1 98 ? -18.95818 5.53007 3.44687 1.000 22.59420 97 SER A O 1
ATOM 785 N N . VAL A 1 99 ? -18.55823 3.72028 2.16882 1.000 16.76708 98 VAL A N 1
ATOM 786 C CA . VAL A 1 99 ? -17.19045 3.60418 2.63262 1.000 17.67273 98 VAL A CA 1
ATOM 787 C C . VAL A 1 99 ? -16.30657 4.58536 1.88618 1.000 15.37158 98 VAL A C 1
ATOM 788 O O . VAL A 1 99 ? -15.53107 5.33255 2.48412 1.000 16.47934 98 VAL A O 1
ATOM 792 N N . ALA A 1 100 ? -16.45780 4.63730 0.56248 1.000 14.19676 99 ALA A N 1
ATOM 793 C CA . ALA A 1 100 ? -15.56009 5.43085 -0.26176 1.000 14.46752 99 ALA A CA 1
ATOM 794 C C . ALA A 1 100 ? -15.72985 6.92263 -0.02596 1.000 15.23619 99 ALA A C 1
ATOM 795 O O . ALA A 1 100 ? -14.82077 7.69724 -0.34330 1.000 16.12945 99 ALA A O 1
ATOM 797 N N . ARG A 1 101 ? -16.85780 7.34767 0.57161 1.000 15.03036 100 ARG A N 1
ATOM 798 C CA . ARG A 1 101 ? -17.06382 8.77169 0.78794 1.000 15.92304 100 ARG A CA 1
ATOM 799 C C . ARG A 1 101 ? -16.31334 9.27801 2.00318 1.000 14.27197 100 ARG A C 1
ATOM 800 O O . ARG A 1 101 ? -16.16667 10.49239 2.14044 1.000 17.23130 100 ARG A O 1
ATOM 808 N N . GLU A 1 102 ? -15.80405 8.38439 2.85314 1.000 14.84591 101 GLU A N 1
ATOM 809 C CA . GLU A 1 102 ? -15.20425 8.80441 4.11245 1.000 16.29733 101 GLU A CA 1
ATOM 810 C C . GLU A 1 102 ? -13.78472 9.29687 3.87495 1.000 16.64436 101 GLU A C 1
ATOM 811 O O . GLU A 1 102 ? -12.93726 8.53480 3.39002 1.000 15.72227 101 GLU A O 1
ATOM 817 N N . LYS A 1 103 ? -13.50870 10.54150 4.27832 1.000 16.51842 102 LYS A N 1
ATOM 818 C CA A LYS A 1 103 ? -12.17934 11.11405 4.08404 0.612 16.09637 102 LYS A CA 1
ATOM 819 C CA B LYS A 1 103 ? -12.17682 11.09194 4.05075 0.388 16.95861 102 LYS A CA 1
ATOM 820 C C . LYS A 1 103 ? -11.09500 10.24318 4.71296 1.000 17.27306 102 LYS A C 1
ATOM 821 O O . LYS A 1 103 ? -10.03967 10.01743 4.12187 1.000 18.11877 102 LYS A O 1
ATOM 832 N N . TYR A 1 104 ? -11.32394 9.75798 5.93902 1.000 16.29802 103 TYR A N 1
ATOM 833 C CA . TYR A 1 104 ? -10.24362 9.01781 6.58833 1.000 16.04226 103 TYR A CA 1
ATOM 834 C C . TYR A 1 104 ? -9.94525 7.70695 5.86430 1.000 16.75893 103 TYR A C 1
ATOM 835 O O . TYR A 1 104 ? -8.80441 7.23104 5.89861 1.000 17.01374 103 TYR A O 1
ATOM 844 N N . ILE A 1 105 ? -10.95174 7.09947 5.22876 1.000 15.70498 104 ILE A N 1
ATOM 845 C CA . ILE A 1 105 ? -10.71496 5.86921 4.48363 1.000 15.32307 104 ILE A CA 1
ATOM 846 C C . ILE A 1 105 ? -9.98577 6.17639 3.18382 1.000 14.21655 104 ILE A C 1
ATOM 847 O O . ILE A 1 105 ? -9.05951 5.45951 2.79003 1.000 14.35228 104 ILE A O 1
ATOM 852 N N . ARG A 1 106 ? -10.37443 7.25714 2.50101 1.000 13.93487 105 ARG A N 1
ATOM 853 C CA . ARG A 1 106 ? -9.65295 7.65643 1.29335 1.000 13.18071 105 ARG A CA 1
ATOM 854 C C . ARG A 1 106 ? -8.19152 7.94842 1.61036 1.000 14.72413 105 ARG A C 1
ATOM 855 O O . ARG A 1 106 ? -7.30259 7.62537 0.81621 1.000 16.30410 105 ARG A O 1
ATOM 863 N N . GLU A 1 107 ? -7.91982 8.54766 2.77603 1.000 15.50152 106 GLU A N 1
ATOM 864 C CA . GLU A 1 107 ? -6.53256 8.83248 3.15738 1.000 17.39370 106 GLU A CA 1
ATOM 865 C C . GLU A 1 107 ? -5.75011 7.54052 3.40001 1.000 17.92693 106 GLU A C 1
ATOM 866 O O . GLU A 1 107 ? -4.58504 7.41570 2.98372 1.000 18.81507 106 GLU A O 1
ATOM 872 N N . LYS A 1 108 ? -6.38348 6.55547 4.03623 1.000 16.78617 107 LYS A N 1
ATOM 873 C CA . LYS A 1 108 ? -5.73379 5.26547 4.25516 1.000 16.59018 107 LYS A CA 1
ATOM 874 C C . LYS A 1 108 ? -5.39627 4.58612 2.93459 1.000 17.49363 107 LYS A C 1
ATOM 875 O O . LYS A 1 108 ? -4.27681 4.08855 2.73297 1.000 19.37757 107 LYS A O 1
ATOM 881 N N . VAL A 1 109 ? -6.36399 4.52995 2.02780 1.000 17.99853 108 VAL A N 1
ATOM 882 C CA A VAL A 1 109 ? -6.19730 3.88245 0.72709 0.572 18.37265 108 VAL A CA 1
ATOM 883 C CA B VAL A 1 109 ? -6.08700 3.82839 0.78497 0.428 17.84606 108 VAL A CA 1
ATOM 884 C C . VAL A 1 109 ? -5.21027 4.64815 -0.14976 1.000 18.46301 108 VAL A C 1
ATOM 885 O O . VAL A 1 109 ? -4.49717 4.04990 -0.95465 1.000 17.22246 108 VAL A O 1
ATOM 892 N N . PHE A 1 110 ? -5.17315 5.98232 -0.01196 1.000 18.87425 109 PHE A N 1
ATOM 893 C CA . PHE A 1 110 ? -4.22984 6.80957 -0.77072 1.000 20.58770 109 PHE A CA 1
ATOM 894 C C . PHE A 1 110 ? -2.80505 6.32054 -0.55807 1.000 20.91248 109 PHE A C 1
ATOM 895 O O . PHE A 1 110 ? -2.03476 6.13041 -1.51395 1.000 21.76989 109 PHE A O 1
ATOM 903 N N . THR A 1 111 ? -2.43563 6.11990 0.70853 1.000 21.12492 110 THR A N 1
ATOM 904 C CA . THR A 1 111 ? -1.07602 5.71498 1.03286 1.000 22.62839 110 THR A CA 1
ATOM 905 C C . THR A 1 111 ? -0.74962 4.34700 0.46185 1.000 21.94906 110 THR A C 1
ATOM 906 O O . THR A 1 111 ? 0.35946 4.12733 -0.04807 1.000 24.88615 110 THR A O 1
ATOM 910 N N . ILE A 1 112 ? -1.70629 3.42032 0.52788 1.000 21.33899 111 ILE A N 1
ATOM 911 C CA . ILE A 1 112 ? -1.50776 2.08296 -0.01555 1.000 20.35415 111 ILE A CA 1
ATOM 912 C C . ILE A 1 112 ? -1.25288 2.14726 -1.51696 1.000 19.59761 111 ILE A C 1
ATOM 913 O O . ILE A 1 112 ? -0.33364 1.49943 -2.03608 1.000 21.94055 111 ILE A O 1
ATOM 918 N N . GLN A 1 113 ? -2.08622 2.90551 -2.24208 1.000 18.35308 112 GLN A N 1
ATOM 919 C CA . GLN A 1 113 ? -1.91193 3.00288 -3.69068 1.000 17.14083 112 GLN A CA 1
ATOM 920 C C . GLN A 1 113 ? -0.56418 3.59190 -4.04319 1.000 18.79410 112 GLN A C 1
ATOM 921 O O . GLN A 1 113 ? 0.11759 3.09483 -4.94734 1.000 19.79490 112 GLN A O 1
ATOM 927 N N . ARG A 1 114 ? -0.16497 4.65584 -3.34713 1.000 19.43038 113 ARG A N 1
ATOM 928 C CA A ARG A 1 114 ? 1.09439 5.28007 -3.72532 0.512 21.64021 113 ARG A CA 1
ATOM 929 C CA B ARG A 1 114 ? 1.10629 5.30786 -3.64551 0.488 21.69367 113 ARG A CA 1
ATOM 930 C C . ARG A 1 114 ? 2.28007 4.38554 -3.36840 1.000 24.11958 113 ARG A C 1
ATOM 931 O O . ARG A 1 114 ? 3.29206 4.41581 -4.08092 1.000 26.84171 113 ARG A O 1
ATOM 946 N N . SER A 1 115 ? 2.16931 3.54765 -2.32921 1.000 26.29354 114 SER A N 1
ATOM 947 C CA A SER A 1 115 ? 3.22553 2.57429 -2.05128 0.475 27.80923 114 SER A CA 1
ATOM 948 C CA B SER A 1 115 ? 3.23922 2.59394 -2.06157 0.525 28.22629 114 SER A CA 1
ATOM 949 C C . SER A 1 115 ? 3.38319 1.58791 -3.20252 1.000 27.32138 114 SER A C 1
ATOM 950 O O . SER A 1 115 ? 4.50666 1.26158 -3.60563 1.000 29.71683 114 SER A O 1
ATOM 955 N N . VAL A 1 116 ? 2.26406 1.10196 -3.75175 1.000 24.65297 115 VAL A N 1
ATOM 956 C CA . VAL A 1 116 ? 2.32033 0.20556 -4.90737 1.000 23.88152 115 VAL A CA 1
ATOM 957 C C . VAL A 1 116 ? 2.97100 0.91479 -6.08833 1.000 22.54876 115 VAL A C 1
ATOM 958 O O . VAL A 1 116 ? 3.86735 0.37685 -6.75113 1.000 22.81977 115 VAL A O 1
ATOM 962 N N . ILE A 1 117 ? 2.53340 2.14585 -6.35776 1.000 21.78144 116 ILE A N 1
ATOM 963 C CA . ILE A 1 117 ? 3.03406 2.89543 -7.50917 1.000 18.95662 116 ILE A CA 1
ATOM 964 C C . ILE A 1 117 ? 4.53157 3.14123 -7.38478 1.000 21.93790 116 ILE A C 1
ATOM 965 O O . ILE A 1 117 ? 5.28714 3.01467 -8.36282 1.000 22.86145 116 ILE A O 1
ATOM 970 N N . ASP A 1 118 ? 4.99175 3.48932 -6.18427 1.000 24.25502 117 ASP A N 1
ATOM 971 C CA . ASP A 1 118 ? 6.40434 3.80418 -6.00180 1.000 26.82803 117 ASP A CA 1
ATOM 972 C C . ASP A 1 118 ? 7.29505 2.57763 -6.14668 1.000 28.48914 117 ASP A C 1
ATOM 973 O O . ASP A 1 118 ? 8.48851 2.72844 -6.42900 1.000 31.08298 117 ASP A O 1
ATOM 978 N N . LEU A 1 119 ? 6.76000 1.37027 -5.96255 1.000 29.46730 118 LEU A N 1
ATOM 979 C CA . LEU A 1 119 ? 7.57351 0.16886 -6.13777 1.000 30.49566 118 LEU A CA 1
ATOM 980 C C . LEU A 1 119 ? 7.74272 -0.22545 -7.59854 1.000 28.49949 118 LEU A C 1
ATOM 981 O O . LEU A 1 119 ? 8.66293 -0.98417 -7.91607 1.000 30.59777 118 LEU A O 1
ATOM 986 N N . GLU A 1 120 ? 6.89698 0.27246 -8.49040 1.000 25.76701 119 GLU A N 1
ATOM 987 C CA . GLU A 1 120 ? 6.97348 -0.11859 -9.88955 1.000 25.37385 119 GLU A CA 1
ATOM 988 C C . GLU A 1 120 ? 8.19842 0.50311 -10.55849 1.000 26.63325 119 GLU A C 1
ATOM 989 O O . GLU A 1 120 ? 8.44710 1.70052 -10.42366 1.000 27.33519 119 GLU A O 1
ATOM 995 N N . LYS A 1 121 ? 8.96636 -0.30107 -11.29683 1.000 27.28696 120 LYS A N 1
ATOM 996 C CA A LYS A 1 121 ? 10.16727 0.20794 -11.94196 0.612 29.05325 120 LYS A CA 1
ATOM 997 C CA B LYS A 1 121 ? 10.17796 0.18614 -11.94578 0.388 29.12274 120 LYS A CA 1
ATOM 998 C C . LYS A 1 121 ? 10.03169 0.39085 -13.44727 1.000 28.65343 120 LYS A C 1
ATOM 999 O O . LYS A 1 121 ? 10.94767 0.93430 -14.07542 1.000 30.50137 120 LYS A O 1
ATOM 1010 N N . ARG A 1 122 ? 8.92671 -0.03195 -14.05009 1.000 25.84705 121 ARG A N 1
ATOM 1011 C CA . ARG A 1 122 ? 8.76631 0.12991 -15.49274 1.000 25.97710 121 ARG A CA 1
ATOM 1012 C C . ARG A 1 122 ? 7.56857 1.01712 -15.80513 1.000 22.74132 121 ARG A C 1
ATOM 1013 O O . ARG A 1 122 ? 7.73837 2.10985 -16.34927 1.000 23.98656 121 ARG A O 1
ATOM 1021 N N . GLY A 1 123 ? 6.36606 0.57496 -15.49800 1.000 20.50174 122 GLY A N 1
ATOM 1022 C CA . GLY A 1 123 ? 5.19331 1.41269 -15.67455 1.000 19.47767 122 GLY A CA 1
ATOM 1023 C C . GLY A 1 123 ? 4.02144 0.74169 -15.00516 1.000 18.07376 122 GLY A C 1
ATOM 1024 O O . GLY A 1 123 ? 4.04003 -0.46614 -14.75581 1.000 19.08333 122 GLY A O 1
ATOM 1025 N N . ILE A 1 124 ? 2.98917 1.52943 -14.73588 1.000 16.46282 123 ILE A N 1
ATOM 1026 C CA . ILE A 1 124 ? 1.81184 0.98611 -14.06711 1.000 16.61962 123 ILE A CA 1
ATOM 1027 C C . ILE A 1 124 ? 0.56767 1.65015 -14.62474 1.000 16.31148 123 ILE A C 1
ATOM 1028 O O . ILE A 1 124 ? 0.57216 2.84493 -14.94197 1.000 17.17357 123 ILE A O 1
ATOM 1033 N N . VAL A 1 125 ? -0.47891 0.84649 -14.79836 1.000 15.06343 124 VAL A N 1
ATOM 1034 C CA . VAL A 1 125 ? -1.81822 1.31402 -15.15630 1.000 13.22304 124 VAL A CA 1
ATOM 1035 C C . VAL A 1 125 ? -2.66040 1.18791 -13.89900 1.000 14.62981 124 VAL A C 1
ATOM 1036 O O . VAL A 1 125 ? -2.76122 0.09362 -13.34311 1.000 14.73515 124 VAL A O 1
ATOM 1040 N N . VAL A 1 126 ? -3.24847 2.29417 -13.43756 1.000 13.84670 125 VAL A N 1
ATOM 1041 C CA . VAL A 1 126 ? -4.06518 2.28525 -12.22083 1.000 12.69177 125 VAL A CA 1
ATOM 1042 C C . VAL A 1 126 ? -5.46184 2.71234 -12.62549 1.000 12.61470 125 VAL A C 1
ATOM 1043 O O . VAL A 1 126 ? -5.63125 3.79360 -13.22094 1.000 14.31143 125 VAL A O 1
ATOM 1047 N N . ASP A 1 127 ? -6.46372 1.87523 -12.32303 1.000 11.50250 126 ASP A N 1
ATOM 1048 C CA . ASP A 1 127 ? -7.83789 2.24492 -12.63324 1.000 12.04251 126 ASP A CA 1
ATOM 1049 C C . ASP A 1 127 ? -8.58237 2.61135 -11.35191 1.000 13.36611 126 ASP A C 1
ATOM 1050 O O . ASP A 1 127 ? -8.25655 2.13928 -10.26430 1.000 14.22978 126 ASP A O 1
ATOM 1055 N N . GLY A 1 128 ? -9.56275 3.49388 -11.49513 1.000 12.65618 127 GLY A N 1
ATOM 1056 C CA . GLY A 1 128 ? -10.33964 3.92370 -10.34783 1.000 12.49423 127 GLY A CA 1
ATOM 1057 C C . GLY A 1 128 ? -11.29131 5.04553 -10.67028 1.000 12.22316 127 GLY A C 1
ATOM 1058 O O . GLY A 1 128 ? -11.86748 5.08297 -11.77010 1.000 12.92212 127 GLY A O 1
ATOM 1059 N N . ARG A 1 129 ? -11.44437 5.97513 -9.72557 1.000 11.37907 128 ARG A N 1
ATOM 1060 C CA . ARG A 1 129 ? -12.31456 7.13836 -9.86266 1.000 12.53889 128 ARG A CA 1
ATOM 1061 C C . ARG A 1 129 ? -11.55150 8.44576 -9.78209 1.000 14.12343 128 ARG A C 1
ATOM 1062 O O . ARG A 1 129 ? -11.91606 9.40935 -10.46675 1.000 15.88964 128 ARG A O 1
ATOM 1070 N N . ASP A 1 130 ? -10.50606 8.49768 -8.95486 1.000 15.36163 129 ASP A N 1
ATOM 1071 C CA . ASP A 1 130 ? -9.73297 9.70126 -8.69565 1.000 13.87148 129 ASP A CA 1
ATOM 1072 C C . ASP A 1 130 ? -8.26044 9.49544 -9.01823 1.000 14.35605 129 ASP A C 1
ATOM 1073 O O . ASP A 1 130 ? -7.39543 10.14262 -8.43171 1.000 14.75607 129 ASP A O 1
ATOM 1078 N N . ILE A 1 131 ? -7.95064 8.62854 -9.97800 1.000 14.57338 130 ILE A N 1
ATOM 1079 C CA . ILE A 1 131 ? -6.54369 8.36234 -10.25407 1.000 15.53713 13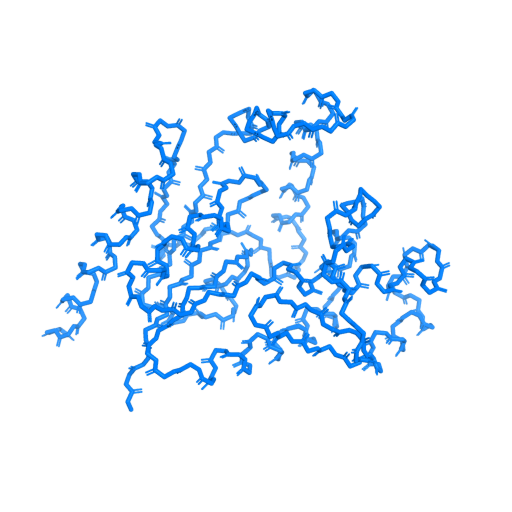0 ILE A CA 1
ATOM 1080 C C . ILE A 1 131 ? -5.88330 9.57934 -10.89188 1.000 15.98980 130 ILE A C 1
ATOM 1081 O O . ILE A 1 131 ? -4.79537 10.01259 -10.47562 1.000 16.88382 130 ILE A O 1
ATOM 1086 N N . ALA A 1 132 ? -6.54176 10.18078 -11.88737 1.000 15.86736 131 ALA A N 1
ATOM 1087 C CA . ALA A 1 132 ? -5.93547 11.33657 -12.54159 1.000 16.60403 131 ALA A CA 1
ATOM 1088 C C . ALA A 1 132 ? -5.96411 12.58967 -11.66920 1.000 17.42768 131 ALA A C 1
ATOM 1089 O O . ALA A 1 132 ? -5.05720 13.42089 -11.77105 1.000 18.84984 131 ALA A O 1
ATOM 1091 N N . THR A 1 133 ? -6.97875 12.74918 -10.80976 1.000 17.59330 132 THR A N 1
ATOM 1092 C CA . THR A 1 133 ? -7.13019 13.96909 -10.02748 1.000 17.50751 132 THR A CA 1
ATOM 1093 C C . THR A 1 133 ? -6.44505 13.90541 -8.67199 1.000 18.00941 132 THR A C 1
ATOM 1094 O O . THR A 1 133 ? -6.19101 14.96795 -8.08627 1.000 20.79208 132 THR A O 1
ATOM 1098 N N . ARG A 1 134 ? -6.15939 12.71097 -8.14980 1.000 17.66029 133 ARG A N 1
ATOM 1099 C CA . ARG A 1 134 ? -5.61781 12.61924 -6.79198 1.000 16.72754 133 ARG A CA 1
ATOM 1100 C C . ARG A 1 134 ? -4.42360 11.66689 -6.67849 1.000 16.69926 133 ARG A C 1
ATOM 1101 O O . ARG A 1 134 ? -3.40810 12.01966 -6.06348 1.000 19.63556 133 ARG A O 1
ATOM 1109 N N . ILE A 1 135 ? -4.52616 10.45242 -7.22816 1.000 15.15938 134 ILE A N 1
ATOM 1110 C CA . ILE A 1 135 ? -3.51971 9.43038 -6.94286 1.000 15.50719 134 ILE A CA 1
ATOM 1111 C C . ILE A 1 135 ? -2.27087 9.64156 -7.78547 1.000 17.33032 134 ILE A C 1
ATOM 1112 O O . ILE A 1 135 ? -1.14497 9.61521 -7.26857 1.000 18.29578 134 ILE A O 1
ATOM 1117 N N . MET A 1 136 ? -2.45728 9.84294 -9.09109 1.000 18.70180 135 MET A N 1
ATOM 1118 C CA . MET A 1 136 ? -1.36274 10.04691 -10.03918 1.000 19.05373 135 MET A CA 1
ATOM 1119 C C . MET A 1 136 ? -1.64457 11.32564 -10.81386 1.000 20.00797 135 MET A C 1
ATOM 1120 O O . MET A 1 136 ? -1.90404 11.29455 -12.02232 1.000 18.18239 135 MET A O 1
ATOM 1125 N N . PRO A 1 137 ? -1.59474 12.48045 -10.14785 1.000 21.78228 136 PRO A N 1
ATOM 1126 C CA . PRO A 1 137 ? -1.97429 13.72795 -10.82820 1.000 22.66915 136 PRO A CA 1
ATOM 1127 C C . PRO A 1 137 ? -1.02327 14.12049 -11.92177 1.000 23.22335 136 PRO A C 1
ATOM 1128 O O . PRO A 1 137 ? -1.35013 15.01235 -12.70711 1.000 24.76635 136 PRO A O 1
ATOM 1132 N N . ASN A 1 138 ? 0.13345 13.49013 -12.00299 1.000 22.81575 137 ASN A N 1
ATOM 1133 C CA . ASN A 1 138 ? 1.09960 13.79513 -13.04313 1.000 24.75245 137 ASN A CA 1
ATOM 1134 C C . ASN A 1 138 ? 1.33781 12.58041 -13.92683 1.000 22.08142 137 ASN A C 1
ATOM 1135 O O . ASN A 1 138 ? 2.40707 12.43391 -14.54510 1.000 23.03827 137 ASN A O 1
ATOM 1140 N N . ALA A 1 139 ? 0.31095 11.73936 -14.04151 1.000 18.78904 138 ALA A N 1
ATOM 1141 C CA . ALA A 1 139 ? 0.36357 10.58531 -14.92950 1.000 17.23449 138 ALA A CA 1
ATOM 1142 C C . ALA A 1 139 ? 0.69727 11.00814 -16.35686 1.000 17.79656 138 ALA A C 1
ATOM 1143 O O . ALA A 1 139 ? 0.25855 12.06138 -16.83740 1.000 19.35508 138 ALA A O 1
ATOM 1145 N N . ASP A 1 140 ? 1.45879 10.15839 -17.04613 1.000 16.69782 139 ASP A N 1
ATOM 1146 C CA . ASP A 1 140 ? 1.81200 10.44416 -18.43457 1.000 17.11266 139 ASP A CA 1
ATOM 1147 C C . ASP A 1 140 ? 0.57578 10.51385 -19.32370 1.000 15.35925 139 ASP A C 1
ATOM 1148 O O . ASP A 1 140 ? 0.50208 11.33016 -20.25932 1.000 16.09587 139 ASP A O 1
ATOM 1153 N N . LEU A 1 141 ? -0.39273 9.65018 -19.06539 1.000 14.93823 140 LEU A N 1
ATOM 1154 C CA . LEU A 1 141 ? -1.63958 9.59128 -19.80478 1.000 14.13964 140 LEU A CA 1
ATOM 1155 C C . LEU A 1 141 ? -2.78354 9.42651 -18.82166 1.000 14.24919 140 LEU A C 1
ATOM 1156 O O . LEU A 1 141 ? -2.73893 8.56296 -17.93360 1.000 14.51222 140 LEU A O 1
ATOM 1161 N N . LYS A 1 142 ? -3.80309 10.25217 -18.99248 1.000 13.96433 141 LYS A N 1
ATOM 1162 C CA . LYS A 1 142 ? -4.99569 10.23856 -18.15378 1.000 14.27223 141 LYS A CA 1
ATOM 1163 C C . LYS A 1 142 ? -6.17669 9.93719 -19.07352 1.000 11.69022 141 LYS A C 1
ATOM 1164 O O . LYS A 1 142 ? -6.56515 10.77665 -19.89051 1.000 15.57089 141 LYS A O 1
ATOM 1170 N N . VAL A 1 143 ? -6.76252 8.76162 -18.93207 1.000 12.93891 142 VAL A N 1
ATOM 1171 C CA . VAL A 1 143 ? -7.88241 8.31678 -19.75147 1.000 12.84296 142 VAL A CA 1
ATOM 1172 C C . VAL A 1 143 ? -9.14375 8.34419 -18.90444 1.000 12.72120 142 VAL A C 1
ATOM 1173 O O . VAL A 1 143 ? -9.14461 7.85150 -17.77337 1.000 13.72457 142 VAL A O 1
ATOM 1177 N N . PHE A 1 144 ? -10.21250 8.92783 -19.44461 1.000 11.73275 143 PHE A N 1
ATOM 1178 C CA . PHE A 1 144 ? -11.53186 8.84373 -18.83567 1.000 11.96940 143 PHE A CA 1
ATOM 1179 C C . PHE A 1 144 ? -12.35231 7.93801 -19.74054 1.000 11.69745 143 PHE A C 1
ATOM 1180 O O . PHE A 1 144 ? -12.70899 8.33486 -20.85393 1.000 12.97575 143 PHE A O 1
ATOM 1188 N N . LEU A 1 145 ? -12.59181 6.71001 -19.28922 1.000 11.41056 144 LEU A N 1
ATOM 1189 C CA . LEU A 1 145 ? -13.20492 5.67051 -20.11686 1.000 11.19970 144 LEU A CA 1
ATOM 1190 C C . LEU A 1 145 ? -14.66769 5.56849 -19.74598 1.000 12.34593 144 LEU A C 1
ATOM 1191 O O . LEU A 1 145 ? -14.99608 5.35360 -18.56613 1.000 14.44170 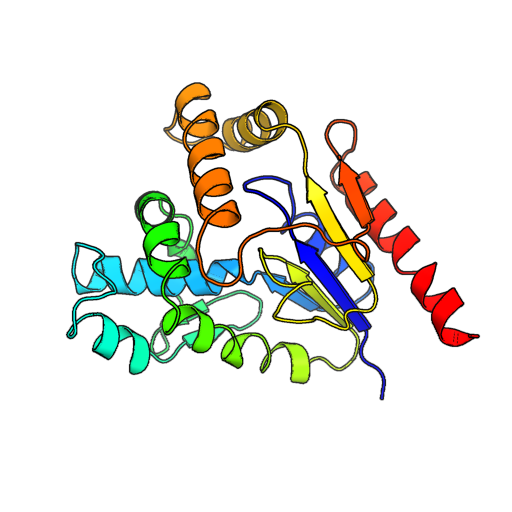144 LEU A O 1
ATOM 1196 N N . THR A 1 146 ? -15.54666 5.74146 -20.72801 1.000 12.77119 145 THR A N 1
ATOM 1197 C CA . THR A 1 146 ? -16.97008 5.75345 -20.42355 1.000 15.65210 145 THR A CA 1
ATOM 1198 C C . THR A 1 146 ? -17.76769 5.19078 -21.59472 1.000 15.30243 145 THR A C 1
ATOM 1199 O O . THR A 1 146 ? -17.23561 4.91981 -22.67946 1.000 15.37715 145 THR A O 1
ATOM 1203 N N . ALA A 1 147 ? -19.05670 4.99344 -21.33294 1.000 16.08434 146 ALA A N 1
ATOM 1204 C CA . ALA A 1 147 ? -20.06549 4.59234 -22.30926 1.000 15.54686 146 ALA A CA 1
ATOM 1205 C C . ALA A 1 147 ? -21.41847 4.99041 -21.72893 1.000 16.46367 146 ALA A C 1
ATOM 1206 O O . ALA A 1 147 ? -21.51083 5.41511 -20.57454 1.000 17.42339 146 ALA A O 1
ATOM 1208 N N . SER A 1 148 ? -22.46836 4.87440 -22.53529 1.000 17.34080 147 SER A N 1
ATOM 1209 C CA . SER A 1 148 ? -23.77173 5.25454 -22.00959 1.000 18.12861 147 SER A CA 1
ATOM 1210 C C . SER A 1 148 ? -24.14376 4.34478 -20.83530 1.000 18.62520 147 SER A C 1
ATOM 1211 O O . SER A 1 148 ? -23.66732 3.20661 -20.74184 1.000 16.76372 147 SER A O 1
ATOM 1214 N N . PRO A 1 149 ? -24.95979 4.84349 -19.89810 1.000 19.44408 148 PRO A N 1
ATOM 1215 C CA . PRO A 1 149 ? -25.43017 3.98076 -18.80525 1.000 18.12307 148 PRO A CA 1
ATOM 1216 C C . PRO A 1 149 ? -26.08955 2.71062 -19.31193 1.000 18.15346 148 PRO A C 1
ATOM 1217 O O . PRO A 1 149 ? -25.90621 1.62978 -18.73657 1.000 17.46618 148 PRO A O 1
ATOM 1221 N N . GLU A 1 150 ? -26.82340 2.82239 -20.41880 1.000 19.45216 149 GLU A N 1
ATOM 1222 C CA . GLU A 1 150 ? -27.50587 1.66872 -20.99333 1.000 21.74732 149 GLU A CA 1
ATOM 1223 C C . GLU A 1 150 ? -26.51580 0.64487 -21.52513 1.000 20.52624 149 GLU A C 1
ATOM 1224 O O . GLU A 1 150 ? -26.70214 -0.56265 -21.31959 1.000 21.606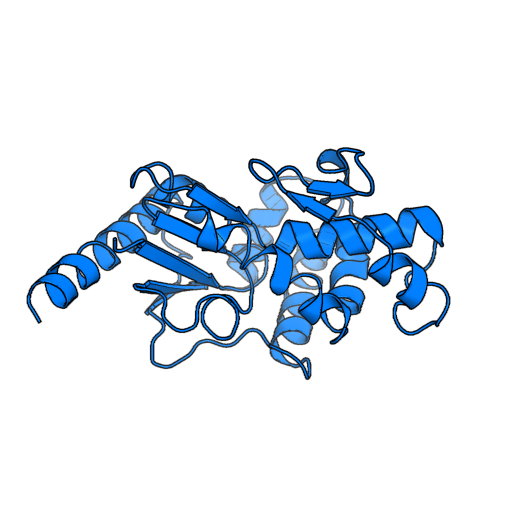72 149 GLU A O 1
ATOM 1230 N N . THR A 1 151 ? -25.46741 1.10919 -22.21907 1.000 19.85556 150 THR A N 1
ATOM 1231 C CA . THR A 1 151 ? -24.42225 0.20726 -22.69530 1.000 18.67550 150 THR A CA 1
ATOM 1232 C C . THR A 1 151 ? -23.75013 -0.49039 -21.53329 1.000 17.41277 150 THR A C 1
ATOM 1233 O O . THR A 1 151 ? -23.52784 -1.70994 -21.56841 1.000 18.06311 150 THR A O 1
ATOM 1237 N N . ARG A 1 152 ? -23.44789 0.26659 -20.47420 1.000 15.82462 151 ARG A N 1
ATOM 1238 C CA . ARG A 1 152 ? -22.72908 -0.32120 -19.35260 1.000 16.48179 151 ARG A CA 1
ATOM 1239 C C . ARG A 1 152 ? -23.60506 -1.30341 -18.59008 1.000 17.94798 151 ARG A C 1
ATOM 1240 O O . ARG A 1 152 ? -23.11832 -2.35644 -18.15365 1.000 18.42228 151 ARG A O 1
ATOM 1248 N N . ALA A 1 153 ? -24.89325 -0.97678 -18.41381 1.000 18.84992 152 ALA A N 1
ATOM 1249 C CA . ALA A 1 153 ? -25.79762 -1.89132 -17.71852 1.000 19.42201 152 ALA A CA 1
ATOM 1250 C C . ALA A 1 153 ? -25.99998 -3.16211 -18.52444 1.000 21.77818 152 ALA A C 1
ATOM 1251 O O . ALA A 1 153 ? -26.08242 -4.26193 -17.95793 1.000 22.07009 152 ALA A O 1
ATOM 1253 N N . ARG A 1 154 ? -26.09111 -3.02958 -19.84541 1.000 21.44528 153 ARG A N 1
ATOM 1254 C CA . ARG A 1 154 ? -26.24583 -4.21351 -20.67676 1.000 22.37261 153 ARG A CA 1
ATOM 1255 C C . ARG A 1 154 ? -25.02331 -5.11337 -20.56053 1.000 22.30833 153 ARG A C 1
ATOM 1256 O O . ARG A 1 154 ? -25.14699 -6.33820 -20.44484 1.000 22.33125 153 ARG A O 1
ATOM 1264 N N . ARG A 1 155 ? -23.83451 -4.51945 -20.54602 1.000 21.75251 154 ARG A N 1
ATOM 1265 C CA . ARG A 1 155 ? -22.61792 -5.30992 -20.39420 1.000 24.69333 154 ARG A CA 1
ATOM 1266 C C . ARG A 1 155 ? -22.62953 -6.10655 -19.09984 1.000 26.36583 154 ARG A C 1
ATOM 1267 O O . ARG A 1 155 ? -22.31954 -7.30971 -19.08502 1.000 28.54605 154 ARG A O 1
ATOM 1275 N N . ARG A 1 156 ? -22.93242 -5.42895 -17.99206 1.000 25.53246 155 ARG A N 1
ATOM 1276 C CA . ARG A 1 156 ? -22.95799 -6.08318 -16.69187 1.000 27.21236 155 ARG A CA 1
ATOM 1277 C C . ARG A 1 156 ? -24.03041 -7.15752 -16.65524 1.000 24.65207 155 ARG A C 1
ATOM 1278 O O . ARG A 1 156 ? -23.81537 -8.24511 -16.11113 1.000 24.74699 155 ARG A O 1
ATOM 1286 N N . TYR A 1 157 ? -25.17770 -6.87598 -17.26637 1.000 23.64807 156 TYR A N 1
ATOM 1287 C CA . TYR A 1 157 ? -26.27796 -7.82786 -17.29399 1.000 22.29953 156 TYR A CA 1
ATOM 1288 C C . TYR A 1 157 ? -25.85771 -9.12736 -17.95696 1.000 21.03525 156 TYR A C 1
ATOM 1289 O O . TYR A 1 157 ? -26.15659 -10.22150 -17.45752 1.000 21.55770 156 TYR A O 1
ATOM 1298 N N . MET A 1 158 ? -25.13388 -9.03518 -19.06691 1.000 19.51443 157 MET A N 1
ATOM 1299 C CA . MET A 1 158 ? -24.73254 -10.25642 -19.74563 1.000 19.90206 157 MET A CA 1
ATOM 1300 C C . MET A 1 158 ? -23.77711 -11.10038 -18.91365 1.000 22.03901 157 MET A C 1
ATOM 1301 O O . MET A 1 158 ? -23.63794 -12.29158 -19.19438 1.000 23.45844 157 MET A O 1
ATOM 1306 N N . G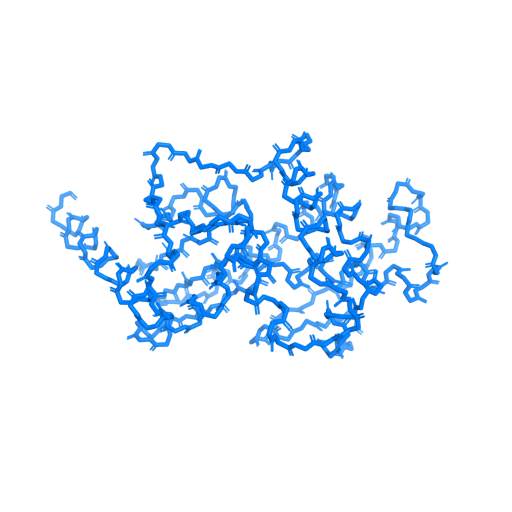LU A 1 159 ? -23.10247 -10.52429 -17.91284 1.000 21.97289 158 GLU A N 1
ATOM 1307 C CA . GLU A 1 159 ? -22.21535 -11.33251 -17.08692 1.000 24.22830 158 GLU A CA 1
ATOM 1308 C C . GLU A 1 159 ? -22.96181 -12.32417 -16.22081 1.000 24.25966 158 GLU A C 1
ATOM 1309 O O . GLU A 1 159 ? -22.32753 -13.22578 -15.66549 1.000 24.87650 158 GLU A O 1
ATOM 1315 N N . GLY A 1 160 ? -24.27421 -12.17319 -16.08824 1.000 24.64850 159 GLY A N 1
ATOM 1316 C CA . GLY A 1 160 ? -25.06679 -13.03445 -15.24474 1.000 26.47708 159 GLY A CA 1
ATOM 1317 C C . GLY A 1 160 ? -25.17713 -12.47357 -13.84443 1.000 28.46327 159 GLY A C 1
ATOM 1318 O O . GLY A 1 160 ? -24.51547 -11.50381 -13.46309 1.000 31.34307 159 GLY A O 1
ATOM 1319 N N . GLY A 1 161 ? -26.03143 -13.10103 -13.05713 1.000 27.91855 160 GLY A N 1
ATOM 1320 C CA . GLY A 1 161 ? -26.31922 -12.61092 -11.73494 1.000 28.50706 160 GLY A CA 1
ATOM 1321 C C . GLY A 1 161 ? -27.80504 -12.55073 -11.49671 1.000 28.91799 160 GLY A C 1
ATOM 1322 O O . GLY A 1 161 ? -28.61669 -12.91119 -12.34627 1.000 29.44343 160 GLY A O 1
ATOM 1323 N N . SER A 1 162 ? -28.16119 -12.08411 -10.30164 1.000 28.85048 161 SER A N 1
ATOM 1324 C CA . SER A 1 162 ? -29.54742 -12.13864 -9.87461 1.000 30.44046 161 SER A CA 1
ATOM 1325 C C . SER A 1 162 ? -30.33444 -10.87417 -10.18719 1.000 29.46009 161 SER A C 1
ATOM 1326 O O . SER A 1 162 ? -31.57237 -10.90804 -10.13983 1.000 29.20970 161 SER A O 1
ATOM 1329 N N . GLU A 1 163 ? -29.66037 -9.76909 -10.48581 1.000 30.37223 162 GLU A N 1
ATOM 1330 C CA . GLU A 1 163 ? -30.34693 -8.50827 -10.71417 1.000 33.14438 162 GLU A CA 1
ATOM 1331 C C . GLU A 1 163 ? -30.93455 -8.45179 -12.12092 1.000 30.77039 162 GLU A C 1
ATOM 1332 O O . GLU A 1 163 ? -30.37120 -8.98758 -13.08229 1.000 30.75283 162 GLU A O 1
ATOM 1338 N N . SER A 1 164 ? -32.07997 -7.78702 -12.23341 1.000 28.71479 163 SER A N 1
ATOM 1339 C CA . SER A 1 164 ? -32.66128 -7.49357 -13.53067 1.000 27.40470 163 SER A CA 1
ATOM 1340 C C . SER A 1 164 ? -31.85883 -6.39921 -14.23296 1.000 25.39934 163 SER A C 1
ATOM 1341 O O . SER A 1 164 ? -31.05948 -5.68523 -13.61564 1.000 24.50366 163 SER A O 1
ATOM 1344 N N . TYR A 1 165 ? -32.09504 -6.25272 -15.54519 1.000 23.98997 164 TYR A N 1
ATOM 1345 C CA . TYR A 1 165 ? -31.45219 -5.16856 -16.28799 1.000 23.89128 164 TYR A CA 1
ATOM 1346 C C . TYR A 1 165 ? -31.78404 -3.80151 -15.68471 1.000 24.05722 164 TYR A C 1
ATOM 1347 O O . TYR A 1 165 ? -30.89541 -2.94926 -15.51579 1.000 22.69590 164 TYR A O 1
ATOM 1356 N N . GLU A 1 166 ? -33.06560 -3.56294 -15.37509 1.000 25.00975 165 GLU A N 1
ATOM 1357 C CA . GLU A 1 166 ? -33.46259 -2.27527 -14.81147 1.000 26.21358 165 GLU A CA 1
ATOM 1358 C C . GLU A 1 166 ? -32.83098 -2.05233 -13.44734 1.000 24.44428 165 GLU A C 1
ATOM 1359 O O . GLU A 1 166 ? -32.47014 -0.92014 -13.09952 1.000 23.52099 165 GLU A O 1
ATOM 1365 N N . GLU A 1 167 ? -32.70850 -3.11589 -12.64730 1.000 24.53526 166 GLU A N 1
ATOM 1366 C CA . GLU A 1 167 ? -32.07456 -2.98347 -11.33717 1.000 24.71639 166 GLU A CA 1
ATOM 1367 C C . GLU A 1 167 ? -30.60367 -2.61867 -11.48229 1.000 22.26033 166 GLU A C 1
ATOM 1368 O O . GLU A 1 167 ? -30.09507 -1.75143 -10.75796 1.000 22.72073 166 GLU A O 1
ATOM 1374 N N . LEU A 1 168 ? -29.91961 -3.23825 -12.44941 1.000 21.07193 167 LEU A N 1
ATOM 1375 C CA . LEU A 1 168 ? -28.52388 -2.89936 -12.71425 1.000 20.17328 167 LEU A CA 1
ATOM 1376 C C . LEU A 1 168 ? -28.38836 -1.47451 -13.20746 1.000 19.35793 167 LEU A C 1
ATOM 1377 O O . LEU A 1 168 ? -27.47993 -0.74408 -12.78889 1.000 18.72611 167 LEU A O 1
ATOM 1382 N N . LEU A 1 169 ? -29.25928 -1.07114 -14.12717 1.000 18.47154 168 LEU A N 1
ATOM 1383 C CA . LEU A 1 169 ? -29.20077 0.29609 -14.64133 1.000 20.30848 168 LEU A CA 1
ATOM 1384 C C . LEU A 1 169 ? -29.38631 1.31077 -13.51948 1.000 19.01199 168 LEU A C 1
ATOM 1385 O O . LEU A 1 169 ? -28.63671 2.29634 -13.42677 1.000 18.94525 168 LEU A O 1
ATOM 1390 N N . GLU A 1 170 ? -30.37424 1.07127 -12.64447 1.000 19.42302 169 GLU A N 1
ATOM 1391 C CA . GLU A 1 170 ? -30.59761 1.96196 -11.51301 1.000 20.95279 169 GLU A CA 1
ATOM 1392 C C . GLU A 1 170 ? -29.39804 1.98347 -10.57877 1.000 20.64782 169 GLU A C 1
ATOM 1393 O O . GLU A 1 170 ? -28.97967 3.05398 -10.12400 1.000 20.19997 169 GLU A O 1
ATOM 1399 N N . SER A 1 171 ? -28.83484 0.80943 -10.27089 1.000 19.71635 170 SER A N 1
ATOM 1400 C CA A SER A 1 171 ? -27.68797 0.76240 -9.37136 0.368 20.35819 170 SER A CA 1
ATOM 1401 C CA B SER A 1 171 ? -27.68790 0.76142 -9.37040 0.294 20.56032 170 SER A CA 1
ATOM 1402 C CA C SER A 1 171 ? -27.68247 0.74839 -9.37703 0.338 20.17014 170 SER A CA 1
ATOM 1403 C C . SER A 1 171 ? -26.48955 1.48584 -9.96920 1.000 19.37039 170 SER A C 1
ATOM 1404 O O . SER A 1 171 ? -25.79199 2.22038 -9.26836 1.000 18.35721 170 SER A O 1
ATOM 1411 N N . ILE A 1 172 ? -26.24374 1.29291 -11.26298 1.000 18.88274 171 ILE A N 1
ATOM 1412 C CA . ILE A 1 172 ? -25.12978 1.96106 -11.91776 1.000 19.52732 171 ILE A CA 1
ATOM 1413 C C . ILE A 1 172 ? -25.33299 3.47017 -11.90711 1.000 18.12945 171 ILE A C 1
ATOM 1414 O O . ILE A 1 172 ? -24.42213 4.23489 -11.55493 1.000 18.41047 171 ILE A O 1
ATOM 1419 N N . LYS A 1 173 ? -26.52190 3.93006 -12.29267 1.000 18.62917 172 LYS A N 1
ATOM 1420 C CA . LYS A 1 173 ? -26.76528 5.37336 -12.28079 1.000 18.49802 172 LYS A CA 1
ATOM 1421 C C . LYS A 1 173 ? -26.63684 5.95124 -10.87538 1.000 18.72864 172 LYS A C 1
ATOM 1422 O O . LYS A 1 173 ? -26.09111 7.04861 -10.69174 1.000 18.43640 172 LYS A O 1
ATOM 1428 N N . LYS A 1 174 ? -27.11298 5.21749 -9.86254 1.000 18.76905 173 LYS A N 1
ATOM 1429 C CA . LYS A 1 174 ? -27.01630 5.72502 -8.49679 1.000 17.41761 173 LYS A CA 1
ATOM 1430 C C . LYS A 1 174 ? -25.56579 5.79547 -8.03894 1.000 17.03834 173 LYS A C 1
ATOM 1431 O O . LYS A 1 174 ? -25.14640 6.79051 -7.43203 1.000 17.41119 173 LYS A O 1
ATOM 1437 N N . ARG A 1 175 ? -24.78822 4.73386 -8.29264 1.000 17.85054 174 ARG A N 1
ATOM 1438 C CA . ARG A 1 175 ? -23.39104 4.72724 -7.87652 1.000 17.37502 174 ARG A CA 1
ATOM 1439 C C . ARG A 1 175 ? -22.60463 5.81790 -8.59935 1.000 15.91075 174 ARG A C 1
ATOM 1440 O O . ARG A 1 175 ? -21.81079 6.54422 -7.98127 1.000 15.73147 174 ARG A O 1
ATOM 1448 N N . ASP A 1 176 ? -22.83933 5.97417 -9.89690 1.000 17.62374 175 ASP A N 1
ATOM 1449 C CA . ASP A 1 176 ? -22.15837 7.03247 -10.63436 1.000 18.32421 175 ASP A CA 1
ATOM 1450 C C . ASP A 1 176 ? -22.50540 8.39869 -10.06857 1.000 17.08324 175 ASP A C 1
ATOM 1451 O O . ASP A 1 176 ? -21.62363 9.24666 -9.88035 1.000 17.79454 175 ASP A O 1
ATOM 1456 N N . HIS A 1 177 ? -23.79367 8.62863 -9.79446 1.000 15.70993 176 HIS A N 1
ATOM 1457 C CA . HIS A 1 177 ? -24.20941 9.90599 -9.24020 1.000 17.12976 176 HIS A CA 1
ATOM 1458 C C . HIS A 1 177 ? -23.52663 10.17133 -7.91088 1.000 16.39789 176 HIS A C 1
ATOM 1459 O O . HIS A 1 177 ? -22.99417 11.26502 -7.68389 1.000 18.40056 176 HIS A O 1
ATOM 1466 N N . ASN A 1 178 ? -23.46057 9.15179 -7.04340 1.000 16.61915 177 ASN A N 1
ATOM 1467 C CA . ASN A 1 178 ? -22.83166 9.36115 -5.74472 1.000 17.66085 177 ASN A CA 1
ATOM 1468 C C . ASN A 1 178 ? -21.34390 9.63232 -5.90102 1.000 16.25696 177 ASN A C 1
ATOM 1469 O O . ASN A 1 178 ? -20.79430 10.52582 -5.24537 1.000 17.95013 177 ASN A O 1
ATOM 1474 N N . ASP A 1 179 ? -20.68356 8.89298 -6.79672 1.000 15.38664 178 ASP A N 1
ATOM 1475 C CA . ASP A 1 179 ? -19.25382 9.08699 -7.01432 1.000 15.85671 178 ASP A CA 1
ATOM 1476 C C . ASP A 1 179 ? -18.95316 10.46636 -7.60290 1.000 15.95691 178 ASP A C 1
ATOM 1477 O O . ASP A 1 179 ? -17.89159 11.03645 -7.31880 1.000 17.16215 178 ASP A O 1
ATOM 1482 N N . ARG A 1 180 ? -19.87718 11.02572 -8.40608 1.000 16.48851 179 ARG A N 1
ATOM 1483 C CA . ARG A 1 180 ? -19.67500 12.34584 -9.01059 1.000 16.18493 179 ARG A CA 1
ATOM 1484 C C . ARG A 1 180 ? -19.99193 13.49871 -8.06700 1.000 16.56401 179 ARG A C 1
ATOM 1485 O O . ARG A 1 180 ? -19.44428 14.59777 -8.24129 1.000 19.59053 179 ARG A O 1
ATOM 1493 N N . THR A 1 181 ? -20.90591 13.29940 -7.11173 1.000 16.54341 180 THR A N 1
ATOM 1494 C CA . THR A 1 181 ? -21.40158 14.40574 -6.29289 1.000 17.79558 180 THR A CA 1
ATOM 1495 C C . THR A 1 181 ? -20.85410 14.40405 -4.88044 1.000 18.38249 180 THR A C 1
ATOM 1496 O O . THR A 1 181 ? -21.11820 15.36079 -4.14181 1.000 20.57964 180 THR A O 1
ATOM 1500 N N . ARG A 1 182 ? -20.08181 13.39033 -4.48829 1.000 16.58934 181 ARG A N 1
ATOM 1501 C CA . ARG A 1 182 ? -19.57635 13.37636 -3.12516 1.000 16.44766 181 ARG A CA 1
ATOM 1502 C C . ARG A 1 182 ? -18.56411 14.49602 -2.89956 1.000 17.86608 181 ARG A C 1
ATOM 1503 O O . ARG A 1 182 ? -17.96566 15.04167 -3.83466 1.000 19.80415 181 ARG A O 1
ATOM 1511 N N . GLU A 1 183 ? -18.36184 14.82449 -1.61915 1.000 18.65500 182 GLU A N 1
ATOM 1512 C CA . GLU A 1 183 ? -17.51932 15.96095 -1.27650 1.000 19.87810 182 GLU A CA 1
ATOM 1513 C C . GLU A 1 183 ? -16.05479 15.70324 -1.60793 1.000 20.07059 182 GLU A C 1
ATOM 1514 O O . GLU A 1 183 ? -15.36374 16.59929 -2.12266 1.000 22.13362 182 GLU A O 1
ATOM 1520 N N . HIS A 1 184 ? -15.56034 14.49288 -1.32734 1.000 18.01769 183 HIS A N 1
ATOM 1521 C CA . HIS A 1 184 ? -14.12758 14.20035 -1.36661 1.000 18.80345 183 HIS A CA 1
ATOM 1522 C C . HIS A 1 184 ? -13.77237 13.39800 -2.60080 1.000 17.38666 183 HIS A C 1
ATOM 1523 O O . HIS A 1 184 ? -14.34569 12.33067 -2.83321 1.000 19.11725 183 HIS A O 1
ATOM 1530 N N . ASP A 1 185 ? -12.83086 13.92165 -3.38219 1.000 16.63397 184 ASP A N 1
ATOM 1531 C CA . ASP A 1 185 ? -12.24572 13.21880 -4.51980 1.000 15.22402 184 ASP A CA 1
ATOM 1532 C C . ASP A 1 185 ? -13.31264 12.64028 -5.45295 1.000 16.00267 184 ASP A C 1
ATOM 1533 O O . ASP A 1 185 ? -13.29969 11.44332 -5.74141 1.000 16.66178 184 ASP A O 1
ATOM 1538 N N . PRO A 1 186 ? -14.22446 13.46561 -5.95741 1.000 15.78099 185 PRO A N 1
ATOM 1539 C CA . PRO A 1 186 ? -15.27841 12.94125 -6.82527 1.000 16.24462 185 PRO A CA 1
ATOM 1540 C C . PRO A 1 186 ? -14.72595 12.47171 -8.15952 1.000 16.73573 185 PRO A C 1
ATOM 1541 O O . PRO A 1 186 ? -13.62931 12.84719 -8.58637 1.000 18.38804 185 PRO A O 1
ATOM 1545 N N . LEU A 1 187 ? -15.50148 11.60146 -8.80021 1.000 16.63562 186 LEU A N 1
ATOM 1546 C CA . LEU A 1 187 ? -15.24689 11.22815 -10.18506 1.000 15.68934 186 LEU A CA 1
ATOM 1547 C C . LEU A 1 187 ? -15.49945 12.42062 -11.09687 1.000 16.19398 186 LEU A C 1
ATOM 1548 O O . LEU A 1 187 ? -16.61835 12.93672 -11.14077 1.000 18.29941 186 LEU A O 1
ATOM 1553 N N . VAL A 1 188 ? -14.48455 12.83976 -11.84731 1.000 16.68895 187 VAL A N 1
ATOM 1554 C CA . VAL A 1 188 ? -14.64239 13.97039 -12.74878 1.000 18.05757 187 VAL A CA 1
ATOM 1555 C C . VAL A 1 188 ? -13.58102 13.84191 -13.83300 1.000 18.52624 187 VAL A C 1
ATOM 1556 O O . VAL A 1 188 ? -12.46639 13.39983 -13.57058 1.000 21.22533 187 VAL A O 1
ATOM 1560 N N . ALA A 1 189 ? -13.94014 14.21058 -15.05948 1.000 17.39355 188 ALA A N 1
ATOM 1561 C CA . ALA A 1 189 ? -12.94375 14.33655 -16.11535 1.000 18.10648 188 ALA A CA 1
ATOM 1562 C C . ALA A 1 189 ? -12.30286 15.71199 -16.04912 1.000 19.56671 188 ALA A C 1
ATOM 1563 O O . ALA A 1 189 ? -12.92633 16.68466 -15.63097 1.000 21.56409 188 ALA A O 1
ATOM 1565 N N . THR A 1 190 ? -11.04178 15.79939 -16.43319 1.000 21.18060 189 THR A N 1
ATOM 1566 C CA . THR A 1 190 ? -10.41926 17.11400 -16.47565 1.000 23.71203 189 THR A CA 1
ATOM 1567 C C . THR A 1 190 ? -9.97111 17.43599 -17.88700 1.000 20.00372 189 THR A C 1
ATOM 1568 O O . THR A 1 190 ? -10.03447 16.60411 -18.79345 1.000 18.64303 189 THR A O 1
ATOM 1572 N N . CYS A 1 191 ? -9.47629 18.65902 -18.04783 1.000 21.32799 190 CYS A N 1
ATOM 1573 C CA . CYS A 1 191 ? -9.04530 19.10255 -19.36137 1.000 20.45810 190 CYS A CA 1
ATOM 1574 C C . CYS A 1 191 ? -7.80907 18.36801 -19.84243 1.000 20.47308 190 CYS A C 1
ATOM 1575 O O . CYS A 1 191 ? -7.49801 18.44110 -21.03902 1.000 23.87762 190 CYS A O 1
ATOM 1578 N N . ASP A 1 192 ? -7.11881 17.66684 -18.94732 1.000 19.35075 191 ASP A N 1
ATOM 1579 C CA . ASP A 1 192 ? -5.95634 16.85812 -19.27627 1.000 22.81124 191 ASP A CA 1
ATOM 1580 C C . ASP A 1 192 ? -6.31931 15.41212 -19.55542 1.000 20.86322 191 ASP A C 1
ATOM 1581 O O . ASP A 1 192 ? -5.42461 14.61842 -19.84594 1.000 25.36384 191 ASP A O 1
ATOM 1586 N N . SER A 1 193 ? -7.59619 15.05255 -19.43715 1.000 17.70463 192 SER A N 1
ATOM 1587 C CA . SER A 1 193 ? -8.06044 13.71369 -19.76037 1.000 17.35319 192 SER A CA 1
ATOM 1588 C C . SER A 1 193 ? -8.28778 13.53987 -21.25047 1.000 16.78516 192 SER A C 1
ATOM 1589 O O . SER A 1 193 ? -8.76441 14.44325 -21.93981 1.000 18.24194 192 SER A O 1
ATOM 1592 N N . ILE A 1 194 ? -7.99761 12.34250 -21.73376 1.000 16.89402 193 ILE A N 1
ATOM 1593 C CA . ILE A 1 194 ? -8.51685 11.88966 -23.01235 1.000 15.52209 193 ILE A CA 1
ATOM 1594 C C . ILE A 1 194 ? -9.77617 11.09328 -22.70533 1.000 13.46804 193 ILE A C 1
ATOM 1595 O O . ILE A 1 194 ? -9.71121 10.05065 -22.04273 1.000 14.21651 193 ILE A O 1
ATOM 1600 N N . VAL A 1 195 ? -10.92160 11.60150 -23.14517 1.000 14.02121 194 VAL A N 1
ATOM 1601 C CA . VAL A 1 195 ? -12.20053 10.93525 -22.93691 1.000 14.37335 194 VAL A CA 1
ATOM 1602 C C . VAL A 1 195 ? -12.42848 9.94349 -24.06911 1.000 15.43647 194 VAL A C 1
ATOM 1603 O O . VAL A 1 195 ? -12.44510 10.32528 -25.24261 1.000 19.31609 194 VAL A O 1
ATOM 1607 N N . ILE A 1 196 ? -12.61668 8.67628 -23.71859 1.000 14.16469 195 ILE A N 1
ATOM 1608 C CA . ILE A 1 196 ? -12.88217 7.60914 -24.67469 1.000 13.86496 195 ILE A CA 1
ATOM 1609 C C . ILE A 1 196 ? -14.28447 7.08437 -24.39024 1.000 16.35029 195 ILE A C 1
ATOM 1610 O O . ILE A 1 196 ? -14.53083 6.54654 -23.30453 1.000 15.83501 195 ILE A O 1
ATOM 1615 N N . GLU A 1 197 ? -15.19285 7.22951 -25.35669 1.000 16.20382 196 GLU A N 1
ATOM 1616 C CA . GLU A 1 197 ? -16.51943 6.62845 -25.30001 1.000 16.81663 196 GLU A CA 1
ATOM 1617 C C . GLU A 1 197 ? -16.44827 5.33747 -26.09929 1.000 16.66863 196 GLU A C 1
ATOM 1618 O O . GLU A 1 197 ? -16.23002 5.36777 -27.31287 1.000 19.02889 196 GLU A O 1
ATOM 1624 N N . ASN A 1 198 ? -16.56653 4.19448 -25.42516 1.000 14.70140 197 ASN A N 1
ATOM 1625 C CA . ASN A 1 198 ? -16.27714 2.93034 -26.09899 1.000 15.42229 197 ASN A CA 1
ATOM 1626 C C . ASN A 1 198 ? -17.53219 2.10173 -26.40159 1.000 16.98930 197 ASN A C 1
ATOM 1627 O O . ASN A 1 198 ? -17.42209 0.89145 -26.61075 1.000 16.82254 197 ASN A O 1
ATOM 1632 N N . ASP A 1 199 ? -18.71147 2.74411 -26.48839 1.000 16.81190 198 ASP A N 1
ATOM 1633 C CA . ASP A 1 199 ? -19.94349 2.02712 -26.83681 1.000 17.16550 198 ASP A CA 1
ATOM 1634 C C . ASP A 1 199 ? -19.80177 1.18149 -28.09835 1.000 17.95260 198 ASP A C 1
ATOM 1635 O O . ASP A 1 199 ? -20.38676 0.09922 -28.19612 1.000 20.26108 198 ASP A O 1
ATOM 1640 N N . SER A 1 200 ? -19.06007 1.67816 -29.09273 1.000 16.78798 199 SER A N 1
ATOM 1641 C CA A SER A 1 200 ? -18.94266 1.00447 -30.38040 0.687 17.72784 199 SER A CA 1
ATOM 1642 C CA B SER A 1 200 ? -18.93337 1.02620 -30.39082 0.313 17.46680 199 SER A CA 1
ATOM 1643 C C . SER A 1 200 ? -17.58512 0.33749 -30.57012 1.000 16.49947 199 SER A C 1
ATOM 1644 O O . SER A 1 200 ? -17.18342 0.04791 -31.71497 1.000 19.65082 199 SER A O 1
ATOM 1649 N N . MET A 1 201 ? -16.88327 0.05676 -29.47508 1.000 16.42619 200 MET A N 1
ATOM 1650 C CA . MET A 1 201 ? -15.56321 -0.54720 -29.52122 1.000 16.05247 200 MET A CA 1
ATOM 1651 C C . MET A 1 201 ? -15.54338 -1.86710 -28.76338 1.000 16.07684 200 MET A C 1
ATOM 1652 O O . MET A 1 201 ? -16.25244 -2.03983 -27.76172 1.000 18.21352 200 MET A O 1
ATOM 1657 N N . THR A 1 202 ? -14.71118 -2.78788 -29.23975 1.000 15.32234 201 THR A N 1
ATOM 1658 C CA . THR A 1 202 ? -14.40367 -3.99211 -28.49141 1.000 14.94203 201 THR A CA 1
ATOM 1659 C C . THR A 1 202 ? -13.42487 -3.66921 -27.36252 1.000 14.39053 201 THR A C 1
ATOM 1660 O O . THR A 1 202 ? -12.82477 -2.59069 -27.30708 1.000 14.80724 201 THR A O 1
ATOM 1664 N N . LEU A 1 203 ? -13.24272 -4.64770 -26.46788 1.000 14.90924 202 LEU A N 1
ATOM 1665 C CA . LEU A 1 203 ? -12.24677 -4.50634 -25.41620 1.000 15.08414 202 LEU A CA 1
ATOM 1666 C C . LEU A 1 203 ? -10.86723 -4.31226 -26.02673 1.000 13.78446 202 LEU A C 1
ATOM 1667 O O . LEU A 1 203 ? -10.08963 -3.44006 -25.60028 1.000 13.52957 202 LEU A O 1
ATOM 1672 N N . GLU A 1 204 ? -10.54182 -5.12857 -27.02824 1.000 13.63378 203 GLU A N 1
ATOM 1673 C CA . GLU A 1 204 ? -9.21132 -5.03854 -27.61216 1.000 17.09929 203 GLU A CA 1
ATOM 1674 C C . GLU A 1 204 ? -9.01577 -3.70956 -28.33250 1.000 15.98927 203 GLU A C 1
ATOM 1675 O O . GLU A 1 204 ? -7.94161 -3.11716 -28.24686 1.000 15.92619 203 GLU A O 1
ATOM 1681 N N . GLU A 1 205 ? -10.04578 -3.21366 -29.02731 1.000 15.89753 204 GLU A N 1
ATOM 1682 C CA . GLU A 1 205 ? -9.94426 -1.89684 -29.66691 1.000 15.33079 204 GLU A CA 1
ATOM 1683 C C . GLU A 1 205 ? -9.73915 -0.78280 -28.64754 1.000 14.65677 204 GLU A C 1
ATOM 1684 O O . GLU A 1 205 ? -8.98312 0.16339 -28.89509 1.000 16.10776 204 GLU A O 1
ATOM 1690 N N . THR A 1 206 ? -10.42470 -0.86971 -27.50177 1.000 13.20783 205 THR A N 1
ATOM 1691 C CA . THR A 1 206 ? -10.25652 0.14173 -26.47829 1.000 12.32466 205 THR A CA 1
ATOM 1692 C C . THR A 1 206 ? -8.84043 0.12340 -25.92369 1.000 12.52299 205 THR A C 1
ATOM 1693 O O . THR A 1 206 ? -8.21966 1.18241 -25.73928 1.000 13.55120 205 THR A O 1
ATOM 1697 N N . ALA A 1 207 ? -8.32780 -1.07189 -25.60804 1.000 12.93797 206 ALA A N 1
ATOM 1698 C CA . ALA A 1 207 ? -6.95862 -1.18891 -25.11210 1.000 13.42659 206 ALA A CA 1
ATOM 1699 C C . ALA A 1 207 ? -5.95841 -0.67006 -26.13393 1.000 13.04241 206 ALA A C 1
ATOM 1700 O O . ALA A 1 207 ? -5.00932 0.05010 -25.78397 1.000 14.11547 206 ALA A O 1
ATOM 1702 N N . ASP A 1 208 ? -6.16059 -1.02431 -27.40410 1.000 14.02856 207 ASP A N 1
ATOM 1703 C CA . ASP A 1 208 ? -5.22210 -0.59661 -28.43234 1.000 14.35561 207 ASP A CA 1
ATOM 1704 C C . ASP A 1 208 ? -5.26026 0.91864 -28.63541 1.000 13.38810 207 ASP A C 1
ATOM 1705 O O . ASP A 1 208 ? -4.21586 1.54036 -28.89905 1.000 14.87057 207 ASP A O 1
ATOM 1710 N N . GLU A 1 209 ? -6.42727 1.54619 -28.43972 1.000 14.14950 208 GLU A N 1
ATOM 1711 C CA . GLU A 1 209 ? -6.49277 3.00419 -28.50312 1.000 14.97040 208 GLU A CA 1
ATOM 1712 C C . GLU A 1 209 ? -5.75031 3.65260 -27.34070 1.000 14.47550 208 GLU A C 1
ATOM 1713 O O . GLU A 1 209 ? -5.03272 4.63966 -27.52909 1.000 14.05457 208 GLU A O 1
ATOM 1719 N N . ILE A 1 210 ? -5.89095 3.10375 -26.13033 1.000 13.98679 209 ILE A N 1
ATOM 1720 C CA . ILE A 1 210 ? -5.14747 3.65958 -25.00307 1.000 13.60203 209 ILE A CA 1
ATOM 1721 C C . ILE A 1 210 ? -3.65014 3.49609 -25.23521 1.000 14.24182 209 ILE A C 1
ATOM 1722 O O . ILE A 1 210 ? -2.86297 4.40378 -24.94067 1.000 14.75577 209 ILE A O 1
ATOM 1727 N N . ILE A 1 211 ? -3.23524 2.34611 -25.78043 1.000 14.88803 210 ILE A N 1
ATOM 1728 C CA . ILE A 1 211 ? -1.81802 2.14172 -26.06458 1.000 14.96834 210 ILE A CA 1
ATOM 1729 C C . ILE A 1 211 ? -1.33652 3.12835 -27.11967 1.000 13.78207 210 ILE A C 1
ATOM 1730 O O . ILE A 1 211 ? -0.25318 3.71391 -26.98719 1.000 13.89609 210 ILE A O 1
ATOM 1735 N N . ARG A 1 212 ? -2.14355 3.35560 -28.16493 1.000 14.36237 211 ARG A N 1
ATOM 1736 C CA . ARG A 1 212 ? -1.77280 4.33366 -29.18989 1.000 15.36882 211 ARG A CA 1
ATOM 1737 C C . ARG A 1 212 ? -1.57750 5.72041 -28.58494 1.000 14.37816 211 ARG A C 1
ATOM 1738 O O . ARG A 1 212 ? -0.58537 6.41336 -28.87162 1.000 15.05197 211 ARG A O 1
ATOM 1746 N N . LEU A 1 213 ? -2.53130 6.14518 -27.74650 1.000 14.71711 212 LEU A N 1
ATOM 1747 C CA . LEU A 1 213 ? -2.41738 7.41986 -27.05802 1.000 13.93186 212 LEU A CA 1
ATOM 1748 C C . LEU A 1 213 ? -1.17031 7.46824 -26.19898 1.000 14.89850 212 LEU A C 1
ATOM 1749 O O . LEU A 1 213 ? -0.46477 8.48682 -26.16888 1.000 15.39318 212 LEU A O 1
ATOM 1754 N N . PHE A 1 214 ? -0.90854 6.39237 -25.45257 1.000 15.70450 213 PHE A N 1
ATOM 1755 C CA . PHE A 1 214 ? 0.27530 6.36731 -24.60763 1.000 15.87571 213 PHE A CA 1
ATOM 1756 C C . PHE A 1 214 ? 1.55475 6.52990 -25.42368 1.000 15.41178 213 PHE A C 1
ATOM 1757 O O . PHE A 1 214 ? 2.43084 7.31691 -25.06514 1.000 15.78137 213 PHE A O 1
ATOM 1765 N N . ARG A 1 215 ? 1.67470 5.80219 -26.53341 1.000 16.12502 214 ARG A N 1
ATOM 1766 C CA A ARG A 1 215 ? 2.90258 5.91259 -27.31167 0.480 17.18686 214 ARG A CA 1
ATOM 1767 C CA B ARG A 1 215 ? 2.88445 5.90018 -27.35203 0.520 18.34113 214 ARG A CA 1
ATOM 1768 C C . ARG A 1 215 ? 3.03861 7.29040 -27.94848 1.000 19.35481 214 ARG A C 1
ATOM 1769 O O . ARG A 1 215 ? 4.16288 7.76221 -28.15063 1.000 21.15265 214 ARG A O 1
ATOM 1784 N N . ARG A 1 216 ? 1.92276 7.95144 -28.24554 1.000 19.52342 215 ARG A N 1
ATOM 1785 C CA . ARG A 1 216 ? 1.96291 9.31395 -28.77283 1.000 22.06588 215 ARG A CA 1
ATOM 1786 C C . ARG A 1 216 ? 2.41675 10.30404 -27.69681 1.000 22.93940 215 ARG A C 1
ATOM 1787 O O . ARG A 1 216 ? 3.25427 11.16716 -27.96531 1.000 25.94725 215 ARG A O 1
ATOM 1795 N N . VAL A 1 217 ? 1.93849 10.16692 -26.45236 1.000 23.87838 216 VAL A N 1
ATOM 1796 C CA . VAL A 1 217 ? 2.48211 11.08010 -25.44449 1.000 27.78697 216 VAL A CA 1
ATOM 1797 C C . VAL A 1 217 ? 3.92391 10.72113 -25.11651 1.000 31.23491 216 VAL A C 1
ATOM 1798 O O . VAL A 1 217 ? 4.74014 11.60909 -24.85014 1.000 33.82985 216 VAL A O 1
ATOM 1802 N N . GLU A 1 218 ? 4.27261 9.43309 -25.15073 1.000 34.18325 217 GLU A N 1
ATOM 1803 C CA . GLU A 1 218 ? 5.63344 9.01107 -24.82824 1.000 38.67357 217 GLU A CA 1
ATOM 1804 C C . GLU A 1 218 ? 6.62293 9.63726 -25.79195 1.000 41.48298 217 GLU A C 1
ATOM 1805 O O . GLU A 1 218 ? 7.61626 10.25186 -25.37431 1.000 42.98064 217 GLU A O 1
ATOM 1811 N N . SER A 1 219 ? 6.33541 9.53478 -27.09169 1.000 41.87546 218 SER A N 1
ATOM 1812 C CA . SER A 1 219 ? 7.22163 10.11705 -28.09444 1.000 44.04345 218 SER A CA 1
ATOM 1813 C C . SER A 1 219 ? 7.23494 11.63755 -28.00168 1.000 43.92172 218 SER A C 1
ATOM 1814 O O . SER A 1 219 ? 8.29552 12.26348 -28.13060 1.000 44.91510 218 SER A O 1
ATOM 1817 N N . PHE A 1 220 ? 6.07046 12.24951 -27.79327 1.000 44.42485 219 PHE A N 1
ATOM 1818 C CA . PHE A 1 220 ? 6.00242 13.69205 -27.59229 1.000 46.73020 219 PHE A CA 1
ATOM 1819 C C . PHE A 1 220 ? 6.84983 14.12367 -26.40071 1.000 47.02200 219 PHE A C 1
ATOM 1820 O O . PHE A 1 220 ? 7.74832 14.96310 -26.52600 1.000 46.20193 219 PHE A O 1
ATOM 1828 N N . ASN A 1 221 ? 6.57568 13.55061 -25.22894 1.000 48.14707 220 ASN A N 1
ATOM 1829 C CA . ASN A 1 221 ? 7.30549 13.92865 -24.02136 1.000 52.39279 220 ASN A CA 1
ATOM 1830 C C . ASN A 1 221 ? 8.80433 13.70046 -24.16986 1.000 57.81659 220 ASN A C 1
ATOM 1831 O O . ASN A 1 221 ? 9.60948 14.52499 -23.72092 1.000 59.25561 220 ASN A O 1
ATOM 1836 N N . ALA A 1 222 ? 9.19867 12.57356 -24.76984 1.000 61.53392 221 ALA A N 1
ATOM 1837 C CA . ALA A 1 222 ? 10.61404 12.22096 -24.83002 1.000 64.19318 221 ALA A CA 1
ATOM 1838 C C . ALA A 1 222 ? 11.42815 13.30731 -25.51969 1.000 66.91472 221 ALA A C 1
ATOM 1839 O O . ALA A 1 222 ? 12.55711 13.60560 -25.10861 1.000 67.80695 221 ALA A O 1
ATOM 1841 N N . GLY A 1 223 ? 10.86493 13.92540 -26.55281 1.000 67.65803 222 GLY A N 1
ATOM 1842 C CA . GLY A 1 223 ? 11.60034 14.90346 -27.32321 1.000 67.96955 222 GLY A CA 1
ATOM 1843 C C . GLY A 1 223 ? 11.30894 16.34589 -26.96512 1.000 68.66390 222 GLY A C 1
ATOM 1844 O O . GLY A 1 223 ? 12.02484 17.24612 -27.41037 1.000 69.24976 222 GLY A O 1
ATOM 1845 N N . HIS A 1 224 ? 10.27669 16.59327 -26.16609 1.000 68.41962 223 HIS A N 1
ATOM 1846 C CA . HIS A 1 224 ? 9.87970 17.97263 -25.89488 1.000 67.47266 223 HIS A CA 1
ATOM 1847 C C . HIS A 1 224 ? 9.94441 18.32005 -24.40959 1.000 66.35252 223 HIS A C 1
ATOM 1848 O O . HIS A 1 224 ? 10.23534 17.46519 -23.57388 1.000 66.75856 223 HIS A O 1
#

Radius of gyration: 17.25 Å; Cα contacts (8 Å, |Δi|>4): 348; chains: 1; bounding box: 48×33×47 Å